Protein AF-A0A8J7J7D3-F1 (afdb_monomer)

Sequence (286 aa):
MPWQGTTKQHKDLWQALDQVLRAHGFPAQRLAAMINDDKRALETIRQVADKARSVIDDGTLKRWHDGGPDSLLNARAHKKQAIYEFFERTAQPRTDLFRPDEGLPPGLASFAAQYSVQFARPLAKDLSDLDGNYRIFRPAWSIPALRKERVLVSRLKISTSGGFTSFTEEQDYTDPDSTDLKVKQSDDGGVLYVGGNIVLLGFTRETQGCKMYTAWSVNPIPGDGEPVRRLRGAMMGIAGAGPHDSYPFTAIRTEDAFESIETAIIRPPHRMLSPDILGDLGMEGL

Structure (mmCIF, N/CA/C/O backbone):
data_AF-A0A8J7J7D3-F1
#
_entry.id   AF-A0A8J7J7D3-F1
#
loop_
_atom_site.group_PDB
_atom_site.id
_atom_site.type_symbol
_atom_site.label_atom_id
_atom_site.label_alt_id
_atom_site.label_comp_id
_atom_site.label_asym_id
_atom_site.label_entity_id
_atom_site.label_seq_id
_atom_site.pdbx_PDB_ins_code
_atom_site.Cartn_x
_atom_site.Cartn_y
_atom_site.Cartn_z
_atom_site.occupancy
_atom_site.B_iso_or_equiv
_atom_site.auth_seq_id
_atom_site.auth_comp_id
_atom_site.auth_asym_id
_atom_site.auth_atom_id
_atom_site.pdbx_PDB_model_num
ATOM 1 N N . MET A 1 1 ? -16.244 11.600 20.915 1.00 56.78 1 MET A N 1
ATOM 2 C CA . MET A 1 1 ? -17.428 12.419 21.322 1.00 56.78 1 MET A CA 1
ATOM 3 C C . MET A 1 1 ? -17.072 13.125 22.622 1.00 56.78 1 MET A C 1
ATOM 5 O O . MET A 1 1 ? -16.416 12.486 23.431 1.00 56.78 1 MET A O 1
ATOM 9 N N . PRO A 1 2 ? -17.487 14.382 22.886 1.00 72.56 2 PRO A N 1
ATOM 10 C CA . PRO A 1 2 ? -17.090 15.051 24.124 1.00 72.56 2 PRO A CA 1
ATOM 11 C C . PRO A 1 2 ? -17.571 14.263 25.351 1.00 72.56 2 PRO A C 1
ATOM 13 O O . PRO A 1 2 ? -18.684 13.725 25.371 1.00 72.56 2 PRO A O 1
ATOM 16 N N . TRP A 1 3 ? -16.723 14.175 26.374 1.00 80.88 3 TRP A N 1
ATOM 17 C CA . TRP A 1 3 ? -17.079 13.532 27.635 1.00 80.88 3 TRP A CA 1
ATOM 18 C C . TRP A 1 3 ? -18.243 14.274 28.304 1.00 80.88 3 TRP A C 1
ATOM 20 O O . TRP A 1 3 ? -18.167 15.473 28.555 1.00 80.88 3 TRP A O 1
ATOM 30 N N . GLN A 1 4 ? -19.318 13.551 28.618 1.00 84.75 4 GLN A N 1
ATOM 31 C CA . GLN A 1 4 ? -20.524 14.082 29.265 1.00 84.75 4 GLN A CA 1
ATOM 32 C C . GLN A 1 4 ? -20.805 13.404 30.616 1.00 84.75 4 GLN A C 1
ATOM 34 O O . GLN A 1 4 ? -21.740 13.783 31.314 1.00 84.75 4 GLN A O 1
ATOM 39 N N . GLY A 1 5 ? -20.011 12.397 31.002 1.00 84.19 5 GLY A N 1
ATOM 40 C CA . GLY A 1 5 ? -20.192 11.663 32.257 1.00 84.19 5 GLY A CA 1
ATOM 41 C C . GLY A 1 5 ? -21.457 10.802 32.294 1.00 84.19 5 GLY A C 1
ATOM 42 O O . GLY A 1 5 ? -21.998 10.551 33.369 1.00 84.19 5 GLY A O 1
ATOM 43 N N . THR A 1 6 ? -21.951 10.360 31.135 1.00 87.69 6 THR A N 1
ATOM 44 C CA . THR A 1 6 ? -23.134 9.488 31.069 1.00 87.69 6 THR A CA 1
ATOM 45 C C . THR A 1 6 ? -22.824 8.082 31.591 1.00 87.69 6 THR A C 1
ATOM 47 O O . THR A 1 6 ? -21.689 7.612 31.514 1.00 87.69 6 THR A O 1
ATOM 50 N N . THR A 1 7 ? -23.843 7.353 32.061 1.00 87.19 7 THR A N 1
ATOM 51 C CA . THR A 1 7 ? -23.702 5.944 32.481 1.00 87.19 7 THR A CA 1
ATOM 52 C C . THR A 1 7 ? -23.095 5.071 31.381 1.00 87.19 7 THR A C 1
ATOM 54 O O . THR A 1 7 ? -22.271 4.205 31.664 1.00 87.19 7 THR A O 1
ATOM 57 N N . LYS A 1 8 ? -23.448 5.340 30.116 1.00 87.50 8 LYS A N 1
ATOM 58 C CA . LYS A 1 8 ? -22.855 4.665 28.958 1.00 87.50 8 LYS A CA 1
ATOM 59 C C . LYS A 1 8 ? -21.352 4.942 28.858 1.00 87.50 8 LYS A C 1
ATOM 61 O O . LYS A 1 8 ? -20.577 3.999 28.817 1.00 87.50 8 LYS A O 1
ATOM 66 N N . GLN A 1 9 ? -20.931 6.206 28.909 1.00 88.25 9 GLN A N 1
ATOM 67 C CA . GLN A 1 9 ? -19.509 6.568 28.844 1.00 88.25 9 GLN A CA 1
ATOM 68 C C . GLN A 1 9 ? -18.694 6.008 30.018 1.00 88.25 9 GLN A C 1
ATOM 70 O O . GLN A 1 9 ? -17.549 5.614 29.824 1.00 88.25 9 GLN A O 1
ATOM 75 N N . HIS A 1 10 ? -19.273 5.924 31.221 1.00 90.12 10 HIS A N 1
ATOM 76 C CA . HIS A 1 10 ? -18.629 5.241 32.347 1.00 90.12 10 HIS A CA 1
ATOM 77 C C . HIS A 1 10 ? -18.424 3.749 32.065 1.00 90.12 10 HIS A C 1
ATOM 79 O O . HIS A 1 10 ? -17.332 3.233 32.288 1.00 90.12 10 HIS A O 1
ATOM 85 N N . LYS A 1 11 ? -19.444 3.064 31.535 1.00 89.75 11 LYS A N 1
ATOM 86 C CA . LYS A 1 11 ? -19.334 1.652 31.156 1.00 89.75 11 LYS A CA 1
ATOM 87 C C . LYS A 1 11 ? -18.280 1.443 30.068 1.00 89.75 11 LYS A C 1
ATOM 89 O O . LYS A 1 11 ? -17.424 0.579 30.232 1.00 89.75 11 LYS A O 1
ATOM 94 N N . ASP A 1 12 ? -18.313 2.251 29.012 1.00 90.94 12 ASP A N 1
ATOM 95 C CA . ASP A 1 12 ? -17.374 2.149 27.892 1.00 90.94 12 ASP A CA 1
ATOM 96 C C . ASP A 1 12 ? -15.925 2.422 28.358 1.00 90.94 12 ASP A C 1
ATOM 98 O O . ASP A 1 12 ? -15.002 1.707 27.973 1.00 90.94 12 ASP A O 1
ATOM 102 N N . LEU A 1 13 ? -15.717 3.402 29.252 1.00 93.75 13 LEU A N 1
ATOM 103 C CA . LEU A 1 13 ? -14.413 3.682 29.870 1.00 93.75 13 LEU A CA 1
ATOM 104 C C . LEU A 1 13 ? -13.895 2.495 30.690 1.00 93.75 13 LEU A C 1
ATOM 106 O O . LEU A 1 13 ? -12.724 2.134 30.583 1.00 93.75 13 LEU A O 1
ATOM 110 N N . TRP A 1 14 ? -14.752 1.889 31.517 1.00 94.19 14 TRP A N 1
ATOM 111 C CA . TRP A 1 14 ? -14.362 0.720 32.305 1.00 94.19 14 TRP A CA 1
ATOM 112 C C . TRP A 1 14 ? -14.006 -0.466 31.405 1.00 94.19 14 TRP A C 1
ATOM 114 O O . TRP A 1 14 ? -12.992 -1.118 31.631 1.00 94.19 14 TRP A O 1
ATOM 124 N N . GLN A 1 15 ? -14.795 -0.713 30.356 1.00 93.31 15 GLN A N 1
ATOM 125 C CA . GLN A 1 15 ? -14.519 -1.777 29.390 1.00 93.31 15 GLN A CA 1
ATOM 126 C C . GLN A 1 15 ? -13.182 -1.563 28.676 1.00 93.31 15 GLN A C 1
ATOM 128 O O . GLN A 1 15 ? -12.412 -2.509 28.543 1.00 93.31 15 GLN A O 1
ATOM 133 N N . ALA A 1 16 ? -12.862 -0.328 28.283 1.00 92.56 16 ALA A N 1
ATOM 134 C CA . ALA A 1 16 ? -11.560 -0.002 27.709 1.00 92.56 16 ALA A CA 1
ATOM 135 C C . ALA A 1 16 ? -10.409 -0.261 28.700 1.00 92.56 16 ALA A C 1
ATOM 137 O O . ALA A 1 16 ? -9.390 -0.835 28.323 1.00 92.56 16 ALA A O 1
ATOM 138 N N . LEU A 1 17 ? -10.577 0.089 29.981 1.00 93.56 17 LEU A N 1
ATOM 139 C CA . LEU A 1 17 ? -9.591 -0.235 31.019 1.00 93.56 17 LEU A CA 1
ATOM 140 C C . LEU A 1 17 ? -9.418 -1.749 31.203 1.00 93.56 17 LEU A C 1
ATOM 142 O O . LEU A 1 17 ? -8.282 -2.212 31.289 1.00 93.56 17 LEU A O 1
ATOM 146 N N . ASP A 1 18 ? -10.508 -2.520 31.224 1.00 93.12 18 ASP A N 1
ATOM 147 C CA . ASP A 1 18 ? -10.460 -3.982 31.351 1.00 93.12 18 ASP A CA 1
ATOM 148 C C . ASP A 1 18 ? -9.789 -4.643 30.138 1.00 93.12 18 ASP A C 1
ATOM 150 O O . ASP A 1 18 ? -8.914 -5.495 30.305 1.00 93.12 18 ASP A O 1
ATOM 154 N N . GLN A 1 19 ? -10.095 -4.184 28.921 1.00 89.44 19 GLN A N 1
ATOM 155 C CA . GLN A 1 19 ? -9.419 -4.638 27.703 1.00 89.44 19 GLN A CA 1
ATOM 156 C C . GLN A 1 19 ? -7.907 -4.437 27.797 1.00 89.44 19 GLN A C 1
ATOM 158 O O . GLN A 1 19 ? -7.135 -5.352 27.525 1.00 89.44 19 GLN A O 1
ATOM 163 N N . VAL A 1 20 ? -7.464 -3.256 28.219 1.00 90.44 20 VAL A N 1
ATOM 164 C CA . VAL A 1 20 ? -6.035 -2.946 28.277 1.00 90.44 20 VAL A CA 1
ATOM 165 C C . VAL A 1 20 ? -5.341 -3.689 29.413 1.00 90.44 20 VAL A C 1
ATOM 167 O O . VAL A 1 20 ? -4.350 -4.377 29.182 1.00 90.44 20 VAL A O 1
ATOM 170 N N . LEU A 1 21 ? -5.844 -3.572 30.639 1.00 90.88 21 LEU A N 1
ATOM 171 C CA . LEU A 1 21 ? -5.155 -4.088 31.822 1.00 90.88 21 LEU A CA 1
ATOM 172 C C . LEU A 1 21 ? -5.250 -5.609 31.934 1.00 90.88 21 LEU A C 1
ATOM 174 O O . LEU A 1 21 ? -4.284 -6.254 32.342 1.00 90.88 21 LEU A O 1
ATOM 178 N N . ARG A 1 22 ? -6.399 -6.184 31.564 1.00 88.19 22 ARG A N 1
ATOM 179 C CA . ARG A 1 22 ? -6.665 -7.615 31.704 1.00 88.19 22 ARG A CA 1
ATOM 180 C C . ARG A 1 22 ? -6.483 -8.364 30.394 1.00 88.19 22 ARG A C 1
ATOM 182 O O . ARG A 1 22 ? -5.665 -9.276 30.347 1.00 88.19 22 ARG A O 1
ATOM 189 N N . ALA A 1 23 ? -7.217 -7.995 29.343 1.00 77.25 23 ALA A N 1
ATOM 190 C CA . ALA A 1 23 ? -7.225 -8.777 28.102 1.00 77.25 23 ALA A CA 1
ATOM 191 C C . ALA A 1 23 ? -5.896 -8.670 27.334 1.00 77.25 23 ALA A C 1
ATOM 193 O O . ALA A 1 23 ? -5.376 -9.672 26.854 1.00 77.25 23 ALA A O 1
ATOM 194 N N . HIS A 1 24 ? -5.311 -7.473 27.271 1.00 81.69 24 HIS A N 1
ATOM 195 C CA . HIS A 1 24 ? -4.014 -7.230 26.635 1.00 81.69 24 HIS A CA 1
ATOM 196 C C . HIS A 1 24 ? -2.826 -7.384 27.597 1.00 81.69 24 HIS A C 1
ATOM 198 O O . HIS A 1 24 ? -1.679 -7.275 27.164 1.00 81.69 24 HIS A O 1
ATOM 204 N N . GLY A 1 25 ? -3.075 -7.601 28.895 1.00 85.25 25 GLY A N 1
ATOM 205 C CA . GLY A 1 25 ? -2.030 -7.725 29.917 1.00 85.25 25 GLY A CA 1
ATOM 206 C C . GLY A 1 25 ? -1.133 -6.488 30.042 1.00 85.25 25 GLY A C 1
ATOM 207 O O . GLY A 1 25 ? 0.035 -6.602 30.420 1.00 85.25 25 GLY A O 1
ATOM 208 N N . PHE A 1 26 ? -1.634 -5.303 29.680 1.00 86.06 26 PHE A N 1
ATOM 209 C CA . PHE A 1 26 ? -0.837 -4.083 29.676 1.00 86.06 26 PHE A CA 1
ATOM 210 C C . PHE A 1 26 ? -0.583 -3.617 31.120 1.00 86.06 26 PHE A C 1
ATOM 212 O O . PHE A 1 26 ? -1.535 -3.431 31.882 1.00 86.06 26 PHE A O 1
ATOM 219 N N . PRO A 1 27 ? 0.675 -3.368 31.533 1.00 90.12 27 PRO A N 1
ATOM 220 C CA . PRO A 1 27 ? 0.945 -2.917 32.893 1.00 90.12 27 PRO A CA 1
ATOM 221 C C . PRO A 1 27 ? 0.303 -1.552 33.169 1.00 90.12 27 PRO A C 1
ATOM 223 O O . PRO A 1 27 ? 0.541 -0.595 32.431 1.00 90.12 27 PRO A O 1
ATOM 226 N N . ALA A 1 28 ? -0.434 -1.423 34.278 1.00 89.06 28 ALA A N 1
ATOM 227 C CA . ALA A 1 28 ? -1.068 -0.158 34.675 1.00 89.06 28 ALA A CA 1
ATOM 228 C C . ALA A 1 28 ? -0.068 1.006 34.787 1.00 89.06 28 ALA A C 1
ATOM 230 O O . ALA A 1 28 ? -0.395 2.135 34.443 1.00 89.06 28 ALA A O 1
ATOM 231 N N . GLN A 1 29 ? 1.168 0.721 35.206 1.00 89.81 29 GLN A N 1
ATOM 232 C CA . GLN A 1 29 ? 2.270 1.690 35.263 1.00 89.81 29 GLN A CA 1
ATOM 233 C C . GLN A 1 29 ? 2.634 2.232 33.883 1.00 89.81 29 GLN A C 1
ATOM 235 O O . GLN A 1 29 ? 2.817 3.435 33.717 1.00 89.81 29 GLN A O 1
ATOM 240 N N . ARG A 1 30 ? 2.687 1.352 32.878 1.00 89.50 30 ARG A N 1
ATOM 241 C CA . ARG A 1 30 ? 2.958 1.737 31.494 1.00 89.50 30 ARG A CA 1
ATOM 242 C C . ARG A 1 30 ? 1.797 2.542 30.920 1.00 89.50 30 ARG A C 1
ATOM 244 O O . ARG A 1 30 ? 2.035 3.564 30.294 1.00 89.50 30 ARG A O 1
ATOM 251 N N . LEU A 1 31 ? 0.558 2.117 31.169 1.00 91.00 31 LEU A N 1
ATOM 252 C CA . LEU A 1 31 ? -0.630 2.856 30.739 1.00 91.00 31 LEU A CA 1
ATOM 253 C C . LEU A 1 31 ? -0.676 4.260 31.366 1.00 91.00 31 LEU A C 1
ATOM 255 O O . LEU A 1 31 ? -0.885 5.238 30.657 1.00 91.00 31 LEU A O 1
ATOM 259 N N . ALA A 1 32 ? -0.415 4.370 32.670 1.00 90.56 32 ALA A N 1
ATOM 260 C CA . ALA A 1 32 ? -0.316 5.647 33.367 1.00 90.56 32 ALA A CA 1
ATOM 261 C C . ALA A 1 32 ? 0.763 6.549 32.752 1.00 90.56 32 ALA A C 1
ATOM 263 O O . ALA A 1 32 ? 0.483 7.708 32.459 1.00 90.56 32 ALA A O 1
ATOM 264 N N . ALA A 1 33 ? 1.971 6.027 32.512 1.00 88.19 33 ALA A N 1
ATOM 265 C CA . ALA A 1 33 ? 3.041 6.779 31.856 1.00 88.19 33 ALA A CA 1
ATOM 266 C C . ALA A 1 33 ? 2.600 7.305 30.482 1.00 88.19 33 ALA A C 1
ATOM 268 O O . ALA A 1 33 ? 2.698 8.499 30.235 1.00 88.19 33 ALA A O 1
ATOM 269 N N . MET A 1 34 ? 1.997 6.454 29.647 1.00 89.75 34 MET A N 1
ATOM 270 C CA . MET A 1 34 ? 1.521 6.849 28.316 1.00 89.75 34 MET A CA 1
ATOM 271 C C . MET A 1 34 ? 0.451 7.942 28.359 1.00 89.75 34 MET A C 1
ATOM 273 O O . MET A 1 34 ? 0.512 8.881 27.572 1.00 89.75 34 MET A O 1
ATOM 277 N N . ILE A 1 35 ? -0.505 7.855 29.288 1.00 89.88 35 ILE A N 1
ATOM 278 C CA . ILE A 1 35 ? -1.527 8.897 29.439 1.00 89.88 35 ILE A CA 1
ATOM 279 C C . ILE A 1 35 ? -0.891 10.214 29.906 1.00 89.88 35 ILE A C 1
ATOM 281 O O . ILE A 1 35 ? -1.303 11.285 29.473 1.00 89.88 35 ILE A O 1
ATOM 285 N N . ASN A 1 36 ? 0.113 10.156 30.784 1.00 88.19 36 ASN A N 1
ATOM 286 C CA . ASN A 1 36 ? 0.803 11.356 31.259 1.00 88.19 36 ASN A CA 1
ATOM 287 C C . ASN A 1 36 ? 1.798 11.930 30.233 1.00 88.19 36 ASN A C 1
ATOM 289 O O . ASN A 1 36 ? 2.103 13.115 30.314 1.00 88.19 36 ASN A O 1
ATOM 293 N N . ASP A 1 37 ? 2.282 11.135 29.278 1.00 86.75 37 ASP A N 1
ATOM 294 C CA . ASP A 1 37 ? 3.105 11.603 28.155 1.00 86.75 37 ASP A CA 1
ATOM 295 C C . ASP A 1 37 ? 2.254 12.237 27.036 1.00 86.75 37 ASP A C 1
ATOM 297 O O . ASP A 1 37 ? 2.762 13.002 26.207 1.00 86.75 37 ASP A O 1
ATOM 301 N N . ASP A 1 38 ? 0.942 11.978 27.022 1.00 84.25 38 ASP A N 1
ATOM 302 C CA . ASP A 1 38 ? 0.005 12.616 26.104 1.00 84.25 38 ASP A CA 1
ATOM 303 C C . ASP A 1 38 ? -0.246 14.081 26.514 1.00 84.25 38 ASP A C 1
ATOM 305 O O . ASP A 1 38 ? -0.932 14.401 27.491 1.00 84.25 38 ASP A O 1
ATOM 309 N N . LYS A 1 39 ? 0.302 15.007 25.715 1.00 82.50 39 LYS A N 1
ATOM 310 C CA . LYS A 1 39 ? 0.165 16.459 25.921 1.00 82.50 39 LYS A CA 1
ATOM 311 C C . LY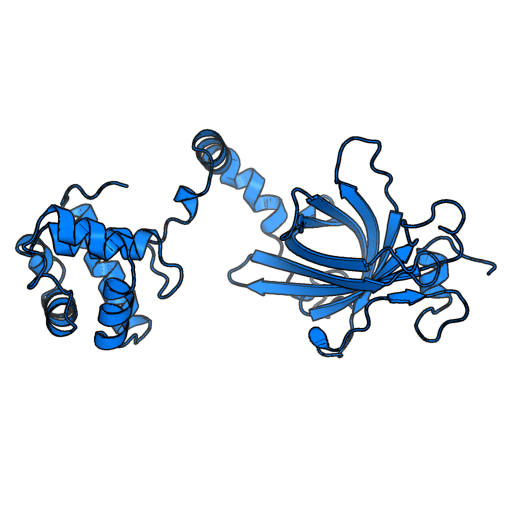S A 1 39 ? -1.295 16.916 26.018 1.00 82.50 39 LYS A C 1
ATOM 313 O O . LYS A 1 39 ? -1.577 17.830 26.787 1.00 82.50 39 LYS A O 1
ATOM 318 N N . ARG A 1 40 ? -2.209 16.292 25.272 1.00 79.25 40 ARG A N 1
ATOM 319 C CA . ARG A 1 40 ? -3.632 16.657 25.218 1.00 79.25 40 ARG A CA 1
ATOM 320 C C . ARG A 1 40 ? -4.362 16.143 26.451 1.00 79.25 40 ARG A C 1
ATOM 322 O O . ARG A 1 40 ? -5.115 16.892 27.063 1.00 79.25 40 ARG A O 1
ATOM 329 N N . ALA A 1 41 ? -4.082 14.909 26.872 1.00 81.06 41 ALA A N 1
ATOM 330 C CA . ALA A 1 41 ? -4.600 14.386 28.134 1.00 81.06 41 ALA A CA 1
ATOM 331 C C . ALA A 1 41 ? -4.151 15.267 29.314 1.00 81.06 41 ALA A C 1
ATOM 333 O O . ALA A 1 41 ? -4.958 15.618 30.178 1.00 81.06 41 ALA A O 1
ATOM 334 N N . LEU A 1 42 ? -2.889 15.714 29.317 1.00 79.19 42 LEU A N 1
ATOM 335 C CA . LEU A 1 42 ? -2.392 16.679 30.298 1.00 79.19 42 LEU A CA 1
ATOM 336 C C . LEU A 1 42 ? -3.096 18.039 30.214 1.00 79.19 42 LEU A C 1
ATOM 338 O O . LEU A 1 42 ? -3.361 18.636 31.256 1.00 79.19 42 LEU A O 1
ATOM 342 N N . GLU A 1 43 ? -3.389 18.553 29.020 1.00 80.44 43 GLU A N 1
ATOM 343 C CA . GLU A 1 43 ? -4.150 19.797 28.838 1.00 80.44 43 GLU A CA 1
ATOM 344 C C . GLU A 1 43 ? -5.561 19.686 29.423 1.00 80.44 43 GLU A C 1
ATOM 346 O O . GLU A 1 43 ? -5.943 20.542 30.224 1.00 80.44 43 GLU A O 1
ATOM 351 N N . THR A 1 44 ? -6.284 18.603 29.124 1.00 78.12 44 THR A N 1
ATOM 352 C CA . THR A 1 44 ? -7.609 18.308 29.693 1.00 78.12 44 THR A CA 1
ATOM 353 C C . THR A 1 44 ? -7.569 18.313 31.223 1.00 78.12 44 THR A C 1
ATOM 355 O O . THR A 1 44 ? -8.440 18.881 31.884 1.00 78.12 44 THR A O 1
ATOM 358 N N . ILE A 1 45 ? -6.524 17.737 31.820 1.00 76.50 45 ILE A N 1
ATOM 359 C CA . ILE A 1 45 ? -6.370 17.733 33.275 1.00 76.50 45 ILE A CA 1
ATOM 360 C C . ILE A 1 45 ? -6.009 19.134 33.815 1.00 76.50 45 ILE A C 1
ATOM 362 O O . ILE A 1 45 ? -6.554 19.567 34.835 1.00 76.50 45 ILE A O 1
ATOM 366 N N . ARG A 1 46 ? -5.107 19.860 33.143 1.00 74.12 46 ARG A N 1
ATOM 367 C CA . ARG A 1 46 ? -4.613 21.191 33.550 1.00 74.12 46 ARG A CA 1
ATOM 368 C C . ARG A 1 46 ? -5.673 22.285 33.481 1.00 74.12 46 ARG A C 1
ATOM 370 O O . ARG A 1 46 ? -5.561 23.256 34.220 1.00 74.12 46 ARG A O 1
ATOM 377 N N . GLN A 1 47 ? -6.680 22.146 32.621 1.00 71.50 47 GLN A N 1
ATOM 378 C CA . GLN A 1 47 ? -7.795 23.096 32.544 1.00 71.50 47 GLN A CA 1
ATOM 379 C C . GLN A 1 47 ? -8.655 23.112 33.819 1.00 71.50 47 GLN A C 1
ATOM 381 O O . GLN A 1 47 ? -9.356 24.089 34.063 1.00 71.50 47 GLN A O 1
ATOM 386 N N . VAL A 1 48 ? -8.597 22.054 34.638 1.00 66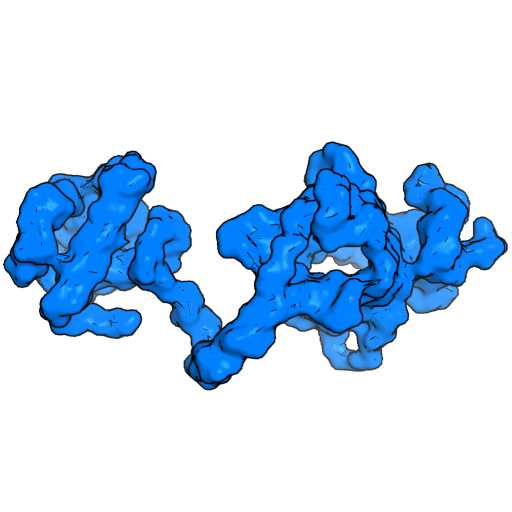.50 48 VAL A N 1
ATOM 387 C CA . VAL A 1 48 ? -9.512 21.853 35.775 1.00 66.50 48 VAL A CA 1
ATOM 388 C C . VAL A 1 48 ? -8.785 21.709 37.120 1.00 66.50 48 VAL A C 1
ATOM 390 O O . VAL A 1 48 ? -9.397 21.923 38.165 1.00 66.50 48 VAL A O 1
ATOM 393 N N . ALA A 1 49 ? -7.497 21.348 37.138 1.00 60.41 49 ALA A N 1
ATOM 394 C CA . ALA A 1 49 ? -6.759 21.048 38.368 1.00 60.41 49 ALA A CA 1
ATOM 395 C C . ALA A 1 49 ? -5.521 21.938 38.588 1.00 60.41 49 ALA A C 1
ATOM 397 O O . ALA A 1 49 ? -4.857 22.357 37.642 1.00 60.41 49 ALA A O 1
ATOM 398 N N . ASP A 1 50 ? -5.161 22.151 39.861 1.00 56.62 50 ASP A N 1
ATOM 399 C CA . ASP A 1 50 ? -3.886 22.765 40.250 1.00 56.62 50 ASP A CA 1
ATOM 400 C C . ASP A 1 50 ? -2.705 21.980 39.658 1.00 56.62 50 ASP A C 1
ATOM 402 O O . ASP A 1 50 ? -2.537 20.781 39.916 1.00 56.62 50 ASP A O 1
ATOM 406 N N . LYS A 1 51 ? -1.867 22.687 38.887 1.00 54.31 51 LYS A N 1
ATOM 407 C CA . LYS A 1 51 ? -0.828 22.164 37.975 1.00 54.31 51 LYS A CA 1
ATOM 408 C C . LYS A 1 51 ? 0.139 21.128 38.573 1.00 54.31 51 LYS A C 1
ATOM 410 O O . LYS A 1 51 ? 0.784 20.412 37.815 1.00 54.31 51 LYS A O 1
ATOM 415 N N . ALA A 1 52 ? 0.266 21.050 39.899 1.00 49.06 52 ALA A N 1
ATOM 416 C CA . ALA A 1 52 ? 1.255 20.219 40.588 1.00 49.06 52 ALA A CA 1
ATOM 417 C C . ALA A 1 52 ? 0.740 18.849 41.085 1.00 49.06 52 ALA A C 1
ATOM 419 O O . ALA A 1 52 ? 1.553 18.018 41.479 1.00 49.06 52 ALA A O 1
ATOM 420 N N . ARG A 1 53 ? -0.580 18.583 41.113 1.00 52.41 53 ARG A N 1
ATOM 421 C CA . ARG A 1 53 ? -1.150 17.391 41.802 1.00 52.41 53 ARG A CA 1
ATOM 422 C C . ARG A 1 53 ? -1.976 16.443 40.929 1.00 52.41 53 ARG A C 1
ATOM 424 O O . ARG A 1 53 ? -2.612 15.525 41.448 1.00 52.41 53 ARG A O 1
ATOM 431 N N . SER A 1 54 ? -2.008 16.646 39.619 1.00 58.75 54 SER A N 1
ATOM 432 C CA . SER A 1 54 ? -2.994 16.007 38.745 1.00 58.75 54 SER A CA 1
ATOM 433 C C . SER A 1 54 ? -2.379 15.010 37.757 1.00 58.75 54 SER A C 1
ATOM 435 O O . SER A 1 54 ? -2.665 15.041 36.568 1.00 58.75 54 SER A O 1
ATOM 437 N N . VAL A 1 55 ? -1.524 14.117 38.244 1.00 72.50 55 VAL A N 1
ATOM 438 C CA . VAL A 1 55 ? -1.007 12.993 37.448 1.00 72.50 55 VAL A CA 1
ATOM 439 C C . VAL A 1 55 ? -1.984 11.816 37.560 1.00 72.50 55 VAL A C 1
ATOM 441 O O . VAL A 1 55 ? -2.667 11.651 38.584 1.00 72.50 55 VAL A O 1
ATOM 444 N N . ILE A 1 56 ? -2.112 11.020 36.499 1.00 84.19 56 ILE A N 1
ATOM 445 C CA . ILE A 1 56 ? -2.799 9.726 36.556 1.00 84.19 56 ILE A CA 1
ATOM 446 C C . ILE A 1 56 ? -1.775 8.692 37.015 1.00 84.19 56 ILE A C 1
ATOM 448 O O . ILE A 1 56 ? -0.861 8.359 36.271 1.00 84.19 56 ILE A O 1
ATOM 452 N N . ASP A 1 57 ? -1.895 8.233 38.258 1.00 86.31 57 ASP A N 1
ATOM 453 C CA . ASP A 1 57 ? -1.053 7.167 38.807 1.00 86.31 57 ASP A CA 1
ATOM 454 C C . ASP A 1 57 ? -1.634 5.772 38.511 1.00 86.31 57 ASP A C 1
ATOM 456 O O . ASP A 1 57 ? -2.833 5.603 38.262 1.00 86.31 57 ASP A O 1
ATOM 460 N N . ASP A 1 58 ? -0.774 4.755 38.542 1.00 87.31 58 ASP A N 1
ATOM 461 C CA . ASP A 1 58 ? -1.147 3.361 38.289 1.00 87.31 58 ASP A CA 1
ATOM 462 C C . ASP A 1 58 ? -2.127 2.823 39.342 1.00 87.31 58 ASP A C 1
ATOM 464 O O . ASP A 1 58 ? -3.030 2.053 39.013 1.00 87.31 58 ASP A O 1
ATOM 468 N N . GLY A 1 59 ? -2.006 3.275 40.593 1.00 86.00 59 GLY A N 1
ATOM 469 C CA . GLY A 1 59 ? -2.942 2.957 41.671 1.00 86.00 59 GLY A CA 1
ATOM 470 C C . GLY A 1 59 ? -4.365 3.467 41.415 1.00 86.00 59 GLY A C 1
ATOM 471 O O . GLY A 1 59 ? -5.338 2.845 41.834 1.00 86.00 59 GLY A O 1
ATOM 472 N N . THR A 1 60 ? -4.527 4.584 40.711 1.00 87.56 60 THR A N 1
ATOM 473 C CA . THR A 1 60 ? -5.823 5.128 40.295 1.00 87.56 60 THR A CA 1
ATOM 474 C C . THR A 1 60 ? -6.440 4.241 39.226 1.00 87.56 60 THR A C 1
ATOM 476 O O . THR A 1 60 ? -7.602 3.870 39.364 1.00 87.56 60 THR A O 1
ATOM 479 N N . LEU A 1 61 ? -5.658 3.843 38.219 1.00 90.19 61 LEU A N 1
ATOM 480 C CA . LEU A 1 61 ? -6.126 2.949 37.158 1.00 90.19 61 LEU A CA 1
ATOM 481 C C . LEU A 1 61 ? -6.527 1.575 37.711 1.00 90.19 61 LEU A C 1
ATOM 483 O O . LEU A 1 61 ? -7.612 1.094 37.396 1.00 90.19 61 LEU A O 1
ATOM 487 N N . LYS A 1 62 ? -5.709 0.989 38.598 1.00 87.88 62 LYS A N 1
ATOM 488 C CA . LYS A 1 62 ? -6.023 -0.282 39.273 1.00 87.88 62 LYS A CA 1
ATOM 489 C C . LYS A 1 62 ? -7.296 -0.192 40.107 1.00 87.88 62 LYS A C 1
ATOM 491 O O . LYS A 1 62 ? -8.194 -0.996 39.920 1.00 87.88 62 LYS A O 1
ATOM 496 N N . ARG A 1 63 ? -7.439 0.839 40.953 1.00 89.38 63 ARG A N 1
ATOM 497 C CA . ARG A 1 63 ? -8.658 1.026 41.765 1.00 89.38 63 ARG A CA 1
ATOM 498 C C . ARG A 1 63 ? -9.926 1.140 40.921 1.00 89.38 63 ARG A C 1
ATOM 500 O O . ARG A 1 63 ? -10.971 0.659 41.345 1.00 89.38 63 ARG A O 1
ATOM 507 N N . TRP A 1 64 ? -9.850 1.803 39.768 1.00 90.25 64 TRP A N 1
ATOM 508 C CA . TRP A 1 64 ? -10.993 1.935 38.861 1.00 90.25 64 TRP A CA 1
ATOM 509 C C . TRP A 1 64 ? -11.311 0.633 38.125 1.00 90.25 64 TRP A C 1
ATOM 511 O O . TRP A 1 64 ? -12.471 0.333 37.863 1.00 90.25 64 TRP A O 1
ATOM 521 N N . HIS A 1 65 ? -10.286 -0.145 37.791 1.00 88.81 65 HIS A N 1
ATOM 522 C CA . HIS A 1 65 ? -10.456 -1.449 37.164 1.00 88.81 65 HIS A CA 1
ATOM 523 C C . HIS A 1 65 ? -11.040 -2.470 38.151 1.00 88.81 65 HIS A C 1
ATOM 525 O O . HIS A 1 65 ? -12.125 -2.998 37.900 1.00 88.81 65 HIS A O 1
ATOM 531 N N . ASP A 1 66 ? -10.394 -2.644 39.309 1.00 87.44 66 ASP A N 1
ATOM 532 C CA . ASP A 1 66 ? -10.758 -3.608 40.358 1.00 87.44 66 ASP A CA 1
ATOM 533 C C . ASP A 1 66 ? -12.124 -3.306 40.991 1.00 87.44 66 ASP A C 1
ATOM 535 O O . ASP A 1 66 ? -12.874 -4.215 41.343 1.00 87.44 66 ASP A O 1
ATOM 539 N N . GLY A 1 67 ? -12.468 -2.021 41.132 1.00 84.44 67 GLY A N 1
ATOM 540 C CA . GLY A 1 67 ? -13.735 -1.576 41.714 1.00 84.44 67 GLY A CA 1
ATOM 541 C C . GLY A 1 67 ? -14.947 -1.712 40.784 1.00 84.44 67 GLY A C 1
ATOM 542 O O . GLY A 1 67 ? -16.056 -1.357 41.183 1.00 84.44 67 GLY A O 1
ATOM 543 N N . GLY A 1 68 ? -14.755 -2.188 39.550 1.00 84.19 68 GLY A N 1
ATOM 544 C CA . GLY A 1 68 ? -15.829 -2.359 38.574 1.00 84.19 68 GLY A CA 1
ATOM 545 C C . GLY A 1 68 ? -16.377 -1.040 37.999 1.00 84.19 68 GLY A C 1
ATOM 546 O O . GLY A 1 68 ? -15.891 0.046 38.334 1.00 84.19 68 GLY A O 1
ATOM 547 N N . PRO A 1 69 ? -17.419 -1.108 37.146 1.00 81.31 69 PRO A N 1
ATOM 548 C CA . PRO A 1 69 ? -18.007 0.064 36.489 1.00 81.31 69 PRO A CA 1
ATOM 549 C C . PRO A 1 69 ? -18.487 1.155 37.459 1.00 81.31 69 PRO A C 1
ATOM 551 O O . PRO A 1 69 ? -18.371 2.344 37.161 1.00 81.31 69 PRO A O 1
ATOM 554 N N . ASP A 1 70 ? -18.974 0.766 38.641 1.00 83.06 70 ASP A N 1
ATOM 555 C CA . ASP A 1 70 ? -19.521 1.694 39.638 1.00 83.06 70 ASP A CA 1
ATOM 556 C C . ASP A 1 70 ? -18.445 2.565 40.298 1.00 83.06 70 ASP A C 1
ATOM 558 O O . ASP A 1 70 ? -18.718 3.695 40.714 1.00 83.06 70 ASP A O 1
ATOM 562 N N . SER A 1 71 ? -17.194 2.095 40.331 1.00 84.31 71 SER A N 1
ATOM 563 C CA . SER A 1 71 ? -16.060 2.874 40.843 1.00 84.31 71 SER A CA 1
ATOM 564 C C . SER A 1 71 ? -15.829 4.168 40.047 1.00 84.31 71 SER A C 1
ATOM 566 O O . SER A 1 71 ? -15.354 5.168 40.595 1.00 84.31 71 SER A O 1
ATOM 568 N N . LEU A 1 72 ? -16.229 4.191 38.769 1.00 85.19 72 LEU A N 1
ATOM 569 C CA . LEU A 1 72 ? -16.117 5.362 37.905 1.00 85.19 72 LEU A CA 1
ATOM 570 C C . LEU A 1 72 ? -17.199 6.408 38.177 1.00 85.19 72 LEU A C 1
ATOM 572 O O . LEU A 1 72 ? -16.988 7.578 37.856 1.00 85.19 72 LEU A O 1
ATOM 576 N N . LEU A 1 73 ? -18.327 6.055 38.798 1.00 82.06 73 LEU A N 1
ATOM 577 C CA . LEU A 1 73 ? -19.392 7.023 39.088 1.00 82.06 73 LEU A CA 1
ATOM 578 C C 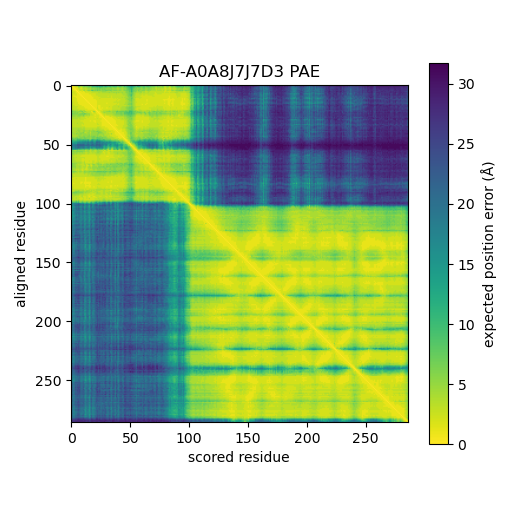. LEU A 1 73 ? -18.883 8.138 40.012 1.00 82.06 73 LEU A C 1
ATOM 580 O O . LEU A 1 73 ? -19.083 9.318 39.727 1.00 82.06 73 LEU A O 1
ATOM 584 N N . ASN A 1 74 ? -18.114 7.764 41.037 1.00 79.75 74 ASN A N 1
ATOM 585 C CA . ASN A 1 74 ? -17.590 8.675 42.062 1.00 79.75 74 ASN A CA 1
ATOM 586 C C . ASN A 1 74 ? -16.171 9.196 41.769 1.00 79.75 74 ASN A C 1
ATOM 588 O O . ASN A 1 74 ? -15.603 9.972 42.541 1.00 79.75 74 ASN A O 1
ATOM 592 N N . ALA A 1 75 ? -15.567 8.771 40.659 1.00 83.56 75 ALA A N 1
ATOM 593 C CA . ALA A 1 75 ? -14.240 9.211 40.257 1.00 83.56 75 ALA A CA 1
ATOM 594 C C . ALA A 1 75 ? -14.225 10.672 39.766 1.00 83.56 75 ALA A C 1
ATOM 596 O O . ALA A 1 75 ? -15.205 11.190 39.224 1.00 83.56 75 ALA A O 1
ATOM 597 N N . ARG A 1 76 ? -13.068 11.338 39.900 1.00 85.06 76 ARG A N 1
ATOM 598 C CA . ARG A 1 76 ? -12.878 12.732 39.460 1.00 85.06 76 ARG A CA 1
ATOM 599 C C . ARG A 1 76 ? -13.146 12.874 37.958 1.00 85.06 76 ARG A C 1
ATOM 601 O O . ARG A 1 76 ? -12.476 12.230 37.151 1.00 85.06 76 ARG A O 1
ATOM 608 N N . ALA A 1 77 ? -14.077 13.758 37.593 1.00 84.06 77 ALA A N 1
ATOM 609 C CA . ALA A 1 77 ? -14.554 13.928 36.217 1.00 84.06 77 ALA A CA 1
ATOM 610 C C . ALA A 1 77 ? -13.433 14.212 35.200 1.00 84.06 77 ALA A C 1
ATOM 612 O O . ALA A 1 77 ? -13.364 13.532 34.184 1.00 84.06 77 ALA A O 1
ATOM 613 N N . HIS A 1 78 ? -12.504 15.125 35.507 1.00 84.25 78 HIS A N 1
ATOM 614 C CA . HIS A 1 78 ? -11.399 15.479 34.603 1.00 84.25 78 HIS A CA 1
ATOM 615 C C . HIS A 1 78 ? -10.436 14.313 34.327 1.00 84.25 78 HIS A C 1
ATOM 617 O O . HIS A 1 78 ? -9.938 14.179 33.216 1.00 84.25 78 HIS A O 1
ATOM 623 N N . LYS A 1 79 ? -10.191 13.433 35.313 1.00 88.00 79 LYS A N 1
ATOM 624 C CA . LYS A 1 79 ? -9.355 12.240 35.102 1.00 88.00 79 LYS A CA 1
ATOM 625 C C . LYS A 1 79 ? -10.064 11.238 34.190 1.00 88.00 79 LYS A C 1
ATOM 627 O O . LYS A 1 79 ? -9.425 10.662 33.320 1.00 88.00 79 LYS A O 1
ATOM 632 N N . LYS A 1 80 ? -11.380 11.057 34.362 1.00 90.88 80 LYS A N 1
ATOM 633 C CA . LYS A 1 80 ? -12.182 10.187 33.487 1.00 90.88 80 LYS A CA 1
ATOM 634 C C . LYS A 1 80 ? -12.173 10.688 32.051 1.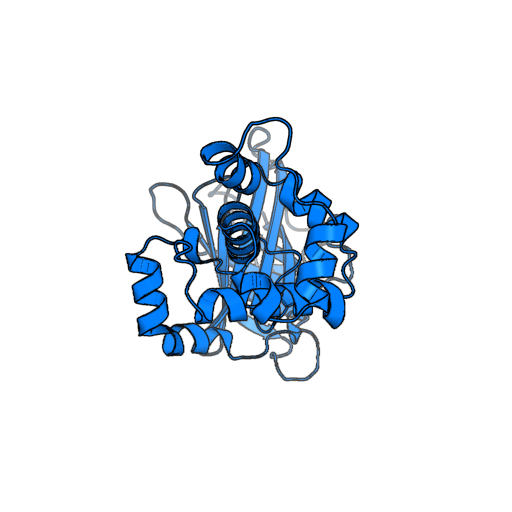00 90.88 80 LYS A C 1
ATOM 636 O O . LYS A 1 80 ? -11.906 9.905 31.153 1.00 90.88 80 LYS A O 1
ATOM 641 N N . GLN A 1 81 ? -12.403 11.986 31.868 1.00 89.56 81 GLN A N 1
ATOM 642 C CA . GLN A 1 81 ? -12.355 12.627 30.561 1.00 89.56 81 GLN A CA 1
ATOM 643 C C . GLN A 1 81 ? -10.995 12.426 29.888 1.00 89.56 81 GLN A C 1
ATOM 645 O O . GLN A 1 81 ? -10.954 11.936 28.768 1.00 89.56 81 GLN A O 1
ATOM 650 N N . ALA A 1 82 ? -9.894 12.723 30.584 1.00 89.19 82 ALA A N 1
ATOM 651 C CA . ALA A 1 82 ? -8.553 12.579 30.023 1.00 89.19 82 ALA A CA 1
ATOM 652 C C . ALA A 1 82 ? -8.248 11.138 29.578 1.00 89.19 82 ALA A C 1
ATOM 654 O O . ALA A 1 82 ? -7.697 10.933 28.503 1.00 89.19 82 ALA A O 1
ATOM 655 N N . ILE A 1 83 ? -8.646 10.137 30.371 1.00 91.75 83 ILE A N 1
ATOM 656 C CA . ILE A 1 83 ? -8.433 8.719 30.035 1.00 91.75 83 ILE A CA 1
ATOM 657 C C . ILE A 1 83 ? -9.357 8.278 28.891 1.00 91.75 83 ILE A C 1
ATOM 659 O O . ILE A 1 83 ? -8.932 7.542 28.005 1.00 91.75 83 ILE A O 1
ATOM 663 N N . TYR A 1 84 ? -10.610 8.733 28.887 1.00 91.06 84 TYR A N 1
ATOM 664 C CA . TYR A 1 84 ? -11.566 8.422 27.827 1.00 91.06 84 TYR A CA 1
ATOM 665 C C . TYR A 1 84 ? -11.113 8.987 26.478 1.00 91.06 84 TYR A C 1
ATOM 667 O O . TYR A 1 84 ? -11.031 8.251 25.502 1.00 91.06 84 TYR A O 1
ATOM 675 N N . GLU A 1 85 ? -10.750 10.270 26.439 1.00 88.19 85 GLU A N 1
ATOM 676 C CA . GLU A 1 85 ? -10.238 10.938 25.237 1.00 88.19 85 GLU A CA 1
ATOM 677 C C . GLU A 1 85 ? -8.903 10.335 24.777 1.00 88.19 85 GLU A C 1
ATOM 679 O O . GLU A 1 85 ? -8.675 10.191 23.576 1.00 88.19 85 GLU A O 1
ATOM 684 N N . PHE A 1 86 ? -8.037 9.932 25.716 1.00 90.62 86 PHE A N 1
ATOM 685 C CA . PHE A 1 86 ? -6.824 9.179 25.401 1.00 90.62 86 PHE A CA 1
ATOM 686 C C . PHE A 1 86 ? -7.161 7.877 24.662 1.00 90.62 86 PHE A C 1
ATOM 688 O O . PHE A 1 86 ? -6.584 7.613 23.607 1.00 90.62 86 PHE A O 1
ATOM 695 N N . PHE A 1 87 ? -8.122 7.086 25.152 1.00 91.06 87 PHE A N 1
ATOM 696 C CA . PHE A 1 87 ? -8.535 5.846 24.487 1.00 91.06 87 PHE A CA 1
ATOM 697 C C . PHE A 1 87 ? -9.284 6.066 23.170 1.00 91.06 87 PHE A C 1
ATOM 699 O O . PHE A 1 87 ? -9.143 5.240 22.270 1.00 91.06 87 PHE A O 1
ATOM 706 N N . GLU A 1 88 ? -10.019 7.172 23.010 1.00 87.88 88 GLU A N 1
ATOM 707 C CA . GLU A 1 88 ? -10.627 7.522 21.719 1.00 87.88 88 GLU A CA 1
ATOM 708 C C . GLU A 1 88 ? -9.571 7.761 20.628 1.00 87.88 88 GLU A C 1
ATOM 710 O O . GLU A 1 88 ? -9.849 7.539 19.455 1.00 87.88 88 GLU A O 1
ATOM 715 N N . ARG A 1 89 ? -8.345 8.159 20.983 1.00 80.12 89 ARG A N 1
ATOM 716 C CA . ARG A 1 89 ? -7.336 8.629 20.014 1.00 80.12 89 ARG A CA 1
ATOM 717 C C . ARG A 1 89 ? -6.095 7.756 19.912 1.00 80.12 89 ARG A C 1
ATOM 719 O O . ARG A 1 89 ? -5.335 7.876 18.953 1.00 80.12 89 ARG A O 1
ATOM 726 N N . THR A 1 90 ? -5.865 6.894 20.892 1.00 80.12 90 THR A N 1
ATOM 727 C CA . THR A 1 90 ? -4.628 6.125 20.989 1.00 80.12 90 THR A CA 1
ATOM 728 C C . THR A 1 90 ? -4.773 4.766 20.315 1.00 80.12 90 THR A C 1
ATOM 730 O O . THR A 1 90 ? -5.533 3.908 20.757 1.00 80.12 90 THR A O 1
ATOM 733 N N . ALA A 1 91 ? -3.990 4.548 19.257 1.00 78.81 91 ALA A N 1
ATOM 734 C CA . ALA A 1 91 ? -3.955 3.275 18.537 1.00 78.81 91 ALA A CA 1
ATOM 735 C C . ALA A 1 91 ? -3.242 2.153 19.318 1.00 78.81 91 ALA A C 1
ATOM 737 O O . ALA A 1 91 ? -3.421 0.979 19.001 1.00 78.81 91 ALA A O 1
ATOM 738 N N . GLN A 1 92 ? -2.434 2.486 20.332 1.00 82.12 92 GLN A N 1
ATOM 739 C CA . GLN A 1 92 ? -1.766 1.509 21.189 1.00 82.12 92 GLN A CA 1
ATOM 740 C C . GLN A 1 92 ? -1.665 2.017 22.640 1.00 82.12 92 GLN A C 1
ATOM 742 O O . GLN A 1 92 ? -0.982 3.009 22.862 1.00 82.12 92 GLN A O 1
ATOM 747 N N . PRO A 1 93 ? -2.271 1.344 23.632 1.00 80.94 93 PRO A N 1
ATOM 748 C CA . PRO A 1 93 ? -3.063 0.129 23.476 1.00 80.94 93 PRO A CA 1
ATOM 749 C C . PRO A 1 93 ? -4.417 0.427 22.810 1.00 80.94 93 PRO A C 1
ATOM 751 O O . PRO A 1 93 ? -5.130 1.339 23.220 1.00 80.94 93 PRO A O 1
ATOM 754 N N . ARG A 1 94 ? -4.760 -0.351 21.774 1.00 81.81 94 ARG A N 1
ATOM 755 C CA . ARG A 1 94 ? -6.034 -0.221 21.055 1.00 81.81 94 ARG A CA 1
ATOM 756 C C . ARG A 1 94 ? -7.174 -0.711 21.941 1.00 81.81 94 ARG A C 1
ATOM 758 O O . ARG A 1 94 ? -7.037 -1.746 22.587 1.00 81.81 94 ARG A O 1
ATOM 765 N N . THR A 1 95 ? -8.293 0.002 21.933 1.00 86.75 95 THR A N 1
ATOM 766 C CA . THR A 1 95 ? -9.540 -0.400 22.603 1.00 86.75 95 THR A CA 1
ATOM 767 C C . THR A 1 95 ? -10.720 -0.168 21.669 1.00 86.75 95 THR A C 1
ATOM 769 O O . THR A 1 95 ? -10.574 0.506 20.647 1.00 86.75 95 THR A O 1
ATOM 772 N N . ASP A 1 96 ? -11.902 -0.658 22.033 1.00 85.38 96 ASP A N 1
ATOM 773 C CA . ASP A 1 96 ? -13.135 -0.396 21.271 1.00 85.38 96 ASP A CA 1
ATOM 774 C C . ASP A 1 96 ? -13.562 1.082 21.282 1.00 85.38 96 ASP A C 1
ATOM 776 O O . ASP A 1 96 ? -14.389 1.512 20.465 1.00 85.38 96 ASP A O 1
ATOM 780 N N . LEU A 1 97 ? -12.995 1.874 22.200 1.00 86.31 97 LEU A N 1
ATOM 781 C CA . LEU A 1 97 ? -13.165 3.322 22.216 1.00 86.31 97 LEU A CA 1
ATOM 782 C C . LEU A 1 97 ? -12.394 4.014 21.102 1.00 86.31 97 LEU A C 1
ATOM 784 O O . LEU A 1 97 ? -12.772 5.127 20.766 1.00 86.31 97 LEU A O 1
ATOM 788 N N . PHE A 1 98 ? -11.374 3.389 20.509 1.00 85.06 98 PHE A N 1
ATOM 789 C CA . PHE A 1 98 ? -10.574 4.025 19.470 1.00 85.06 98 PHE A CA 1
ATOM 790 C C . PHE A 1 98 ? -11.465 4.488 18.302 1.00 85.06 98 PHE A C 1
ATOM 792 O O . PHE A 1 98 ? -12.147 3.694 17.646 1.00 85.06 98 PHE A O 1
ATOM 799 N N . ARG A 1 99 ? -11.481 5.803 18.075 1.00 75.00 99 ARG A N 1
ATOM 800 C CA . ARG A 1 99 ? -12.174 6.514 17.002 1.00 75.00 99 ARG A CA 1
ATOM 801 C C . ARG A 1 99 ? -11.113 7.171 16.118 1.00 75.00 99 ARG A C 1
ATOM 803 O O . ARG A 1 99 ? -10.738 8.317 16.360 1.00 75.00 99 ARG A O 1
ATOM 810 N N . PRO A 1 100 ? -10.637 6.482 15.067 1.00 63.22 100 PRO A N 1
ATOM 811 C CA . PRO A 1 100 ? -9.694 7.080 14.119 1.00 63.22 100 PRO A CA 1
ATOM 812 C C . PRO A 1 100 ? -10.292 8.283 13.355 1.00 63.22 100 PRO A C 1
ATOM 814 O O . PRO A 1 100 ? -9.564 9.025 12.699 1.00 63.22 100 PRO A O 1
ATOM 817 N N . ASP A 1 101 ? -11.607 8.496 13.463 1.00 57.84 101 ASP A N 1
ATOM 818 C CA . ASP A 1 101 ? -12.404 9.433 12.668 1.00 57.84 101 ASP A CA 1
ATOM 819 C C . ASP A 1 101 ? -12.137 10.924 12.936 1.00 57.84 101 ASP A C 1
ATOM 821 O O . ASP A 1 101 ? -12.540 11.750 12.120 1.00 57.84 101 ASP A O 1
ATOM 825 N N . GLU A 1 102 ? -11.444 11.312 14.018 1.00 53.78 102 GLU A N 1
ATOM 826 C CA . GLU A 1 102 ? -11.135 12.736 14.270 1.00 53.78 102 GLU A CA 1
ATOM 827 C C . GLU A 1 102 ? -10.211 13.367 13.202 1.00 53.78 102 GLU A C 1
ATOM 829 O O . GLU A 1 102 ? -10.059 14.588 13.169 1.00 53.78 102 GLU A O 1
ATOM 834 N N . GLY A 1 103 ? -9.615 12.564 12.310 1.00 60.72 103 GLY A N 1
ATOM 835 C CA . GLY A 1 103 ? -8.825 13.042 11.170 1.00 60.72 103 GLY A CA 1
ATOM 836 C C . GLY A 1 103 ? -9.601 13.235 9.860 1.00 60.72 103 GLY A C 1
ATOM 837 O O . GLY A 1 103 ? -9.065 13.842 8.932 1.00 60.72 103 GLY A O 1
ATOM 838 N N . LEU A 1 104 ? -10.837 12.732 9.745 1.00 72.69 104 LEU A N 1
ATOM 839 C CA . LEU A 1 104 ? -11.608 12.816 8.500 1.00 72.69 104 LEU A CA 1
ATOM 840 C C . LEU A 1 104 ? -12.497 14.070 8.482 1.00 72.69 104 LEU A C 1
ATOM 842 O O . LEU A 1 104 ? -13.152 14.375 9.482 1.00 72.69 104 LEU A O 1
ATOM 846 N N . PRO A 1 105 ? -12.613 14.782 7.342 1.00 78.75 105 PRO A N 1
ATOM 847 C CA . PRO A 1 105 ? -13.625 15.820 7.187 1.00 78.75 105 PRO A CA 1
ATOM 848 C C . PRO A 1 105 ? -15.026 15.274 7.531 1.00 78.75 105 PRO A C 1
ATOM 850 O O . PRO A 1 105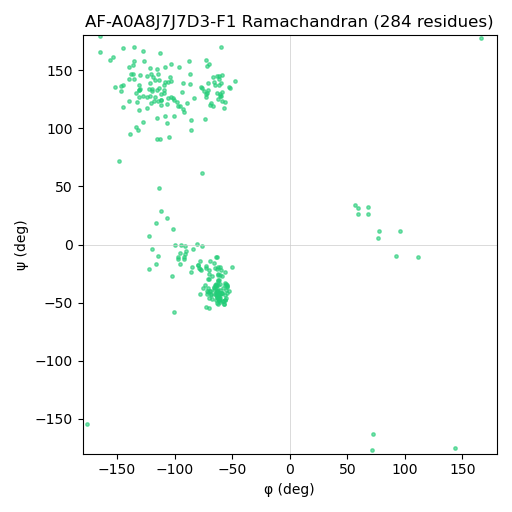 ? -15.378 14.196 7.042 1.00 78.75 105 PRO A O 1
ATOM 853 N N . PRO A 1 106 ? -15.870 15.994 8.298 1.00 72.00 106 PRO A N 1
ATOM 854 C CA . PRO A 1 106 ? -17.161 15.469 8.763 1.00 72.00 106 PRO A CA 1
ATOM 855 C C . PRO A 1 106 ? -18.082 14.957 7.645 1.00 72.00 106 PRO A C 1
ATOM 857 O O . PRO A 1 106 ? -18.774 13.950 7.806 1.00 72.00 106 PRO A O 1
ATOM 860 N N . GLY A 1 107 ? -18.064 15.624 6.485 1.00 80.56 107 GLY A N 1
ATOM 861 C CA . GLY A 1 107 ? -18.803 15.183 5.300 1.00 80.56 107 GLY A CA 1
ATOM 862 C C . GLY A 1 107 ? -18.288 13.857 4.735 1.00 80.56 107 GLY A C 1
ATOM 863 O O . GLY A 1 107 ? -19.091 13.006 4.366 1.00 80.56 107 GLY A O 1
ATOM 864 N N . LEU A 1 108 ? -16.967 13.643 4.736 1.00 82.31 108 LEU A N 1
ATOM 865 C CA . LEU A 1 108 ? -16.358 12.388 4.295 1.00 82.31 108 LEU A CA 1
ATOM 866 C C . LEU A 1 108 ? -16.673 11.248 5.265 1.00 82.31 108 LEU A C 1
ATOM 868 O O . LEU A 1 108 ? -17.044 10.169 4.818 1.00 82.31 108 LEU A O 1
ATOM 872 N N . ALA A 1 109 ? -16.596 11.490 6.576 1.00 77.31 109 ALA A N 1
ATOM 873 C CA . ALA A 1 109 ? -16.977 10.497 7.580 1.00 77.31 109 ALA A CA 1
ATOM 874 C C . ALA A 1 109 ? -18.457 10.089 7.441 1.00 77.31 109 ALA A C 1
ATOM 876 O O . ALA A 1 109 ? -18.785 8.903 7.440 1.00 77.31 109 ALA A O 1
ATOM 877 N N . SER A 1 110 ? -19.348 11.067 7.238 1.00 77.00 110 SER A N 1
ATOM 878 C CA . SER A 1 110 ? -20.781 10.818 7.022 1.00 77.00 110 SER A CA 1
ATOM 879 C C . SER A 1 110 ? -21.038 10.034 5.732 1.00 77.00 110 SER A C 1
ATOM 881 O O . SER A 1 110 ? -21.815 9.081 5.730 1.00 77.00 110 SER A O 1
ATOM 883 N N . PHE A 1 111 ? -20.347 10.395 4.648 1.00 84.19 111 PHE A N 1
ATOM 884 C CA . PHE A 1 111 ? -20.407 9.674 3.380 1.00 84.19 111 PHE A CA 1
ATOM 885 C C . PHE A 1 111 ? -19.909 8.228 3.532 1.00 84.19 111 PHE A C 1
ATOM 887 O O . PHE A 1 111 ? -20.594 7.292 3.125 1.00 84.19 111 PHE A O 1
ATOM 894 N N . ALA A 1 112 ? -18.757 8.022 4.174 1.00 85.75 112 ALA A N 1
ATOM 895 C CA . ALA A 1 112 ? -18.197 6.695 4.422 1.00 85.75 112 ALA A CA 1
ATOM 896 C C . ALA A 1 112 ? -19.143 5.818 5.253 1.00 85.75 112 ALA A C 1
ATOM 898 O O . ALA A 1 112 ? -19.344 4.651 4.922 1.00 85.75 112 ALA A O 1
ATOM 899 N N . ALA A 1 113 ? -19.785 6.384 6.279 1.00 78.31 113 ALA A N 1
ATOM 900 C CA . ALA A 1 113 ? -20.783 5.677 7.074 1.00 78.31 113 ALA A CA 1
ATOM 901 C C . ALA A 1 113 ? -22.014 5.283 6.236 1.00 78.31 113 ALA A C 1
ATOM 903 O O . ALA A 1 113 ? -22.433 4.122 6.265 1.00 78.31 113 ALA A O 1
ATOM 904 N N . GLN A 1 114 ? -22.558 6.223 5.452 1.00 86.75 114 GLN A N 1
ATOM 905 C CA . GLN A 1 114 ? -23.727 6.000 4.593 1.00 86.75 114 GLN A CA 1
ATOM 906 C C . GLN A 1 114 ? -23.484 4.904 3.545 1.00 86.75 114 GLN A C 1
ATOM 908 O O . GLN A 1 114 ? -24.377 4.099 3.284 1.00 86.75 114 GLN A O 1
ATOM 913 N N . TYR A 1 115 ? -22.284 4.859 2.961 1.00 89.12 115 TYR A N 1
ATOM 914 C CA . TYR A 1 115 ? -21.913 3.922 1.895 1.00 89.12 115 TYR A CA 1
ATOM 915 C C . TYR A 1 115 ? -20.978 2.802 2.373 1.00 89.12 115 TYR A C 1
ATOM 917 O O . TYR A 1 115 ? -20.252 2.202 1.579 1.00 89.12 115 TYR A O 1
ATOM 925 N N . SER A 1 116 ? -20.985 2.505 3.674 1.00 84.69 116 SER A N 1
ATOM 926 C CA . SER A 1 116 ? -20.056 1.560 4.311 1.00 84.69 116 SER A CA 1
ATOM 927 C C . SER A 1 116 ? -20.067 0.171 3.668 1.00 84.69 116 SER A C 1
ATOM 929 O O . SER A 1 116 ? -19.010 -0.413 3.446 1.00 84.69 116 SER A O 1
ATOM 931 N N . VAL A 1 117 ? -21.240 -0.338 3.277 1.00 87.81 117 VAL A N 1
ATOM 932 C CA . VAL A 1 117 ? -21.370 -1.629 2.577 1.00 87.81 117 VAL A CA 1
ATOM 933 C C . VAL A 1 117 ? -20.686 -1.595 1.208 1.00 87.81 117 VAL A C 1
ATOM 935 O O . VAL A 1 117 ? -20.021 -2.554 0.822 1.00 87.81 117 VAL A O 1
ATOM 938 N N . GLN A 1 118 ? -20.841 -0.505 0.458 1.00 89.50 118 GLN A N 1
ATOM 939 C CA . GLN A 1 118 ? -20.229 -0.337 -0.858 1.00 89.50 118 GLN A CA 1
ATOM 940 C C . GLN A 1 118 ? -18.709 -0.192 -0.742 1.00 89.50 118 GLN A C 1
ATOM 942 O O . GLN A 1 118 ? -17.997 -0.805 -1.533 1.00 89.50 118 GLN A O 1
ATOM 947 N N . PHE A 1 119 ? -18.220 0.538 0.265 1.00 85.62 119 PHE A N 1
ATOM 948 C CA . PHE A 1 119 ? -16.791 0.647 0.567 1.00 85.62 119 PHE A CA 1
ATOM 949 C C . PHE A 1 119 ? -16.174 -0.675 1.026 1.00 85.62 119 PHE A C 1
ATOM 951 O O . PHE A 1 119 ? -15.043 -0.980 0.660 1.00 85.62 119 PHE A O 1
ATOM 958 N N . ALA A 1 120 ? -16.915 -1.481 1.788 1.00 87.50 120 ALA A N 1
ATOM 959 C CA . ALA A 1 120 ? -16.427 -2.762 2.281 1.00 87.50 120 ALA A CA 1
ATOM 960 C C . ALA A 1 120 ? -16.292 -3.815 1.171 1.00 87.50 120 ALA A C 1
ATOM 962 O O . ALA A 1 120 ? -15.425 -4.675 1.257 1.00 87.50 120 ALA A O 1
ATOM 963 N N . ARG A 1 121 ? -17.115 -3.768 0.112 1.00 89.38 121 ARG A N 1
ATOM 964 C CA . ARG A 1 121 ? -17.132 -4.806 -0.939 1.00 89.38 121 ARG A CA 1
ATOM 965 C C . ARG A 1 121 ? -15.771 -5.031 -1.619 1.00 89.38 121 ARG A C 1
ATOM 967 O O . ARG A 1 121 ? -15.349 -6.184 -1.655 1.00 89.38 121 ARG A O 1
ATOM 974 N N . PRO A 1 122 ? -15.062 -4.000 -2.122 1.00 87.88 122 PRO A N 1
ATOM 975 C CA . PRO A 1 122 ? -13.726 -4.186 -2.695 1.00 87.88 122 PRO A CA 1
ATOM 976 C C . PRO A 1 122 ? -12.668 -4.676 -1.700 1.00 87.88 122 PRO A C 1
ATOM 978 O O . PRO A 1 122 ? -11.643 -5.208 -2.114 1.00 87.88 122 PRO A O 1
ATOM 981 N N . LEU A 1 123 ? -12.912 -4.480 -0.403 1.00 88.88 123 LEU A N 1
ATOM 982 C CA . LEU A 1 123 ? -12.028 -4.862 0.700 1.00 88.88 123 LEU A CA 1
ATOM 983 C C . LEU A 1 123 ? -12.390 -6.226 1.306 1.00 88.88 123 LEU A C 1
ATOM 985 O O . LEU A 1 123 ? -11.676 -6.720 2.167 1.00 88.88 123 LEU A O 1
ATOM 989 N N . ALA A 1 124 ? -13.507 -6.827 0.891 1.00 86.12 124 ALA A N 1
ATOM 990 C CA . ALA A 1 124 ? -14.043 -8.029 1.522 1.00 86.12 124 ALA A CA 1
ATOM 991 C C . ALA A 1 124 ? -13.314 -9.312 1.105 1.00 86.12 124 ALA A C 1
ATOM 993 O O . ALA A 1 124 ? -13.448 -10.331 1.782 1.00 86.12 124 ALA A O 1
ATOM 994 N N . LYS A 1 125 ? -12.599 -9.295 -0.027 1.00 89.31 125 LYS A N 1
ATOM 995 C CA . LYS A 1 125 ? -11.822 -10.454 -0.469 1.00 89.31 125 LYS A CA 1
ATOM 996 C C . LYS A 1 125 ? -10.567 -10.563 0.396 1.00 89.31 125 LYS A C 1
ATOM 998 O O . LYS A 1 125 ? -9.860 -9.576 0.561 1.00 89.31 125 LYS A O 1
ATOM 1003 N N . ASP A 1 126 ? -10.284 -11.762 0.895 1.00 91.31 126 ASP A N 1
ATOM 1004 C CA . ASP A 1 126 ? -8.989 -12.052 1.505 1.00 91.31 126 ASP A CA 1
ATOM 1005 C C . ASP A 1 126 ? -7.901 -11.987 0.427 1.00 91.31 126 ASP A C 1
ATOM 1007 O O . ASP A 1 126 ? -7.962 -12.691 -0.586 1.00 91.31 126 ASP A O 1
ATOM 1011 N N . LEU A 1 127 ? -6.950 -11.080 0.625 1.00 94.69 127 LEU A N 1
ATOM 1012 C CA . LEU A 1 127 ? -5.823 -10.846 -0.269 1.00 94.69 127 LEU A CA 1
ATOM 1013 C C . LEU A 1 127 ? -4.484 -11.166 0.409 1.00 94.69 127 LEU A C 1
ATOM 1015 O O . LEU A 1 127 ? -3.446 -10.727 -0.078 1.00 94.69 127 LEU A O 1
ATOM 1019 N N . SER A 1 128 ? -4.490 -11.940 1.498 1.00 95.31 128 SER A N 1
ATOM 1020 C CA . SER A 1 128 ? -3.275 -12.345 2.217 1.00 95.31 128 SER A CA 1
ATOM 1021 C C . SER A 1 128 ? -2.281 -13.139 1.361 1.00 95.31 128 SER A C 1
ATOM 1023 O O . SER A 1 128 ? -1.082 -13.079 1.618 1.00 95.31 128 SER A O 1
ATOM 1025 N N . ASP A 1 129 ? -2.721 -13.777 0.272 1.00 96.50 129 ASP A N 1
ATOM 1026 C CA . ASP A 1 129 ? -1.820 -14.393 -0.718 1.00 96.50 129 ASP A CA 1
ATOM 1027 C C . ASP A 1 129 ? -0.900 -13.373 -1.418 1.00 96.50 129 ASP A C 1
ATOM 1029 O O . ASP A 1 129 ? 0.129 -13.750 -1.984 1.00 96.50 129 ASP A O 1
ATOM 1033 N N . LEU A 1 130 ? -1.241 -12.077 -1.394 1.00 97.56 130 LEU A N 1
ATOM 1034 C CA . LEU A 1 130 ? -0.366 -11.005 -1.874 1.00 97.56 130 LEU A CA 1
ATOM 1035 C C . LEU A 1 130 ? 0.735 -10.645 -0.875 1.00 97.56 130 LEU A C 1
ATOM 1037 O O . LEU A 1 130 ? 1.671 -9.947 -1.267 1.00 97.56 130 LEU A O 1
ATOM 1041 N N . ASP A 1 131 ? 0.653 -11.072 0.383 1.00 98.00 131 ASP A N 1
ATOM 1042 C CA . ASP A 1 131 ? 1.589 -10.639 1.414 1.00 98.00 131 ASP A CA 1
ATOM 1043 C C . ASP A 1 131 ? 3.034 -11.002 1.042 1.00 98.00 131 ASP A C 1
ATOM 1045 O O . ASP A 1 131 ? 3.365 -12.126 0.644 1.00 98.00 131 ASP A O 1
ATOM 1049 N N . GLY A 1 132 ? 3.931 -10.027 1.164 1.00 98.19 132 GLY A N 1
ATOM 1050 C CA . GLY A 1 132 ? 5.344 -10.195 0.845 1.00 98.19 132 GLY A CA 1
ATOM 1051 C C . GLY A 1 132 ? 5.978 -8.965 0.212 1.00 98.19 132 GLY A C 1
ATOM 1052 O O . GLY A 1 132 ? 5.364 -7.903 0.091 1.00 98.19 132 GLY A O 1
ATOM 1053 N N . ASN A 1 133 ? 7.236 -9.135 -0.188 1.00 98.75 133 ASN A N 1
ATOM 1054 C CA . ASN A 1 133 ? 8.030 -8.089 -0.813 1.00 98.75 133 ASN A CA 1
ATOM 1055 C C . ASN A 1 133 ? 8.133 -8.326 -2.321 1.00 98.75 133 ASN A C 1
ATOM 1057 O O . ASN A 1 133 ? 8.262 -9.461 -2.780 1.00 98.75 133 ASN A O 1
ATOM 1061 N N . TYR A 1 134 ? 8.127 -7.244 -3.089 1.00 98.75 134 TYR A N 1
ATOM 1062 C CA . TYR A 1 134 ? 8.163 -7.260 -4.541 1.00 98.75 134 TYR A CA 1
ATOM 1063 C C . TYR A 1 134 ? 9.146 -6.220 -5.070 1.00 98.75 134 TYR A C 1
ATOM 1065 O O . TYR A 1 134 ? 9.281 -5.122 -4.528 1.00 98.75 134 TYR A O 1
ATOM 1073 N N . ARG A 1 135 ? 9.778 -6.556 -6.193 1.00 98.62 135 ARG A N 1
ATOM 1074 C CA . ARG A 1 135 ? 10.414 -5.589 -7.090 1.00 98.62 135 ARG A CA 1
ATOM 1075 C C . ARG A 1 135 ? 9.389 -5.133 -8.108 1.00 98.62 135 ARG A C 1
ATOM 1077 O O . ARG A 1 135 ? 8.868 -5.975 -8.835 1.00 98.62 135 ARG A O 1
ATOM 1084 N N . ILE A 1 136 ? 9.115 -3.839 -8.181 1.00 98.31 136 ILE A N 1
ATOM 1085 C CA . ILE A 1 136 ? 8.311 -3.254 -9.253 1.00 98.31 136 ILE A CA 1
ATOM 1086 C C . ILE A 1 136 ? 9.252 -2.763 -10.343 1.00 98.31 136 ILE A C 1
ATOM 1088 O O . ILE A 1 136 ? 10.180 -2.012 -10.066 1.00 98.31 136 ILE A O 1
ATOM 1092 N N . PHE A 1 137 ? 8.955 -3.131 -11.580 1.00 98.25 137 PHE A N 1
ATOM 1093 C CA . PHE A 1 137 ? 9.605 -2.648 -12.787 1.00 98.25 137 PHE A CA 1
ATOM 1094 C C . PHE A 1 137 ? 8.599 -1.843 -13.603 1.00 98.25 137 PHE A C 1
ATOM 1096 O O . PHE A 1 137 ? 7.458 -2.276 -13.785 1.00 98.25 137 PHE A O 1
ATOM 1103 N N . ARG A 1 138 ? 9.017 -0.683 -14.107 1.00 96.44 138 ARG A N 1
ATOM 1104 C CA . ARG A 1 138 ? 8.221 0.171 -15.003 1.00 96.44 138 ARG A CA 1
ATOM 1105 C C . ARG A 1 138 ? 9.126 1.072 -15.844 1.00 96.44 138 ARG A C 1
ATOM 1107 O O . ARG A 1 138 ? 10.251 1.329 -15.423 1.00 96.44 138 ARG A O 1
ATOM 1114 N N . PRO A 1 139 ? 8.665 1.603 -16.984 1.00 95.00 139 PRO A N 1
ATOM 1115 C CA . PRO A 1 139 ? 9.396 2.626 -17.725 1.00 95.00 139 PRO A CA 1
ATOM 1116 C C . PRO A 1 139 ? 9.807 3.807 -16.836 1.00 95.00 139 PRO A C 1
ATOM 1118 O O . PRO A 1 139 ? 9.008 4.309 -16.041 1.00 95.00 139 PRO A O 1
ATOM 1121 N N . ALA A 1 140 ? 11.053 4.262 -16.963 1.00 93.38 140 ALA A N 1
ATOM 1122 C CA . ALA A 1 140 ? 11.514 5.460 -16.270 1.00 93.38 140 ALA A CA 1
ATOM 1123 C C . ALA A 1 140 ? 10.912 6.720 -16.918 1.00 93.38 140 ALA A C 1
ATOM 1125 O O . ALA A 1 140 ? 10.994 6.914 -18.132 1.00 93.38 140 ALA A O 1
ATOM 1126 N N . TRP A 1 141 ? 10.326 7.593 -16.097 1.00 87.62 141 TRP A N 1
ATOM 1127 C CA . TRP A 1 141 ? 9.540 8.759 -16.532 1.00 87.62 141 TRP A CA 1
ATOM 1128 C C . TRP A 1 141 ? 10.341 10.066 -16.603 1.00 87.62 141 TRP A C 1
ATOM 1130 O O . TRP A 1 141 ? 9.913 11.027 -17.233 1.00 87.62 141 TRP A O 1
ATOM 1140 N N . SER A 1 142 ? 11.508 10.105 -15.969 1.00 87.31 142 SER A N 1
ATOM 1141 C CA . SER A 1 142 ? 12.341 11.298 -15.772 1.00 87.31 142 SER A CA 1
ATOM 1142 C C . SER A 1 142 ? 12.834 11.969 -17.061 1.00 87.31 142 SER A C 1
ATOM 1144 O O . SER A 1 142 ? 13.008 13.182 -17.093 1.00 87.31 142 SER A O 1
ATOM 1146 N N . ILE A 1 143 ? 13.035 11.195 -18.133 1.00 89.38 143 ILE A N 1
ATOM 1147 C CA . ILE A 1 143 ? 13.430 11.681 -19.464 1.00 89.38 143 ILE A CA 1
ATOM 1148 C C . ILE A 1 143 ? 12.500 11.017 -20.485 1.00 89.38 143 ILE A C 1
ATOM 1150 O O . ILE A 1 143 ? 12.737 9.864 -20.865 1.00 89.38 143 ILE A O 1
ATOM 1154 N N . PRO A 1 144 ? 11.441 11.715 -20.943 1.00 85.81 144 PRO A N 1
ATOM 1155 C CA . PRO A 1 144 ? 10.409 11.130 -21.800 1.00 85.81 144 PRO A CA 1
ATOM 1156 C C . PRO A 1 144 ? 10.936 10.497 -23.093 1.00 85.81 144 PRO A C 1
ATOM 1158 O O . PRO A 1 144 ? 10.423 9.463 -23.522 1.00 85.81 144 PRO A O 1
ATOM 1161 N N . ALA A 1 145 ? 11.983 11.076 -23.692 1.00 88.88 145 ALA A N 1
ATOM 1162 C CA . ALA A 1 145 ? 12.605 10.556 -24.912 1.00 88.88 145 ALA A CA 1
ATOM 1163 C C . ALA A 1 145 ? 13.210 9.153 -24.727 1.00 88.88 145 ALA A C 1
ATOM 1165 O O . ALA A 1 145 ? 13.188 8.354 -25.655 1.00 88.88 145 ALA A O 1
ATOM 1166 N N . LEU A 1 146 ? 13.674 8.831 -23.516 1.00 89.19 146 LEU A N 1
ATOM 1167 C CA . LEU A 1 146 ? 14.343 7.570 -23.184 1.00 89.19 146 LEU A CA 1
ATOM 1168 C C . LEU A 1 146 ? 13.419 6.578 -22.459 1.00 89.19 146 LEU A C 1
ATOM 1170 O O . LEU A 1 146 ? 13.884 5.595 -21.881 1.00 89.19 146 LEU A O 1
ATOM 1174 N N . ARG A 1 147 ? 12.101 6.821 -22.447 1.00 84.12 147 ARG A N 1
ATOM 1175 C CA . ARG A 1 147 ? 11.135 5.999 -21.692 1.00 84.12 147 ARG A CA 1
ATOM 1176 C C . ARG A 1 147 ? 11.129 4.524 -22.101 1.00 84.12 147 ARG A C 1
ATOM 1178 O O . ARG A 1 147 ? 10.768 3.673 -21.302 1.00 84.12 147 ARG A O 1
ATOM 1185 N N . LYS A 1 148 ? 11.508 4.221 -23.346 1.00 87.25 148 LYS A N 1
ATOM 1186 C CA . LYS A 1 148 ? 11.581 2.850 -23.866 1.00 87.25 148 LYS A CA 1
ATOM 1187 C C . LYS A 1 148 ? 12.944 2.198 -23.680 1.00 87.25 148 LYS A C 1
ATOM 1189 O O . LYS A 1 148 ? 13.072 1.042 -24.027 1.00 87.25 148 LYS A O 1
ATOM 1194 N N . GLU A 1 149 ? 13.925 2.884 -23.107 1.00 92.38 149 GLU A N 1
ATOM 1195 C CA . GLU A 1 149 ? 15.297 2.372 -22.958 1.00 92.38 149 GLU A CA 1
ATOM 1196 C C . GLU A 1 149 ? 15.691 2.167 -21.491 1.00 92.38 149 GLU A C 1
ATOM 1198 O O . GLU A 1 149 ? 16.742 1.608 -21.186 1.00 92.38 149 GLU A O 1
ATOM 1203 N N . ARG A 1 150 ? 14.858 2.650 -20.565 1.00 95.19 150 ARG A N 1
ATOM 1204 C CA . ARG A 1 150 ? 15.193 2.771 -19.148 1.00 95.19 150 ARG A CA 1
ATOM 1205 C C . ARG A 1 150 ? 14.057 2.239 -18.292 1.00 95.19 150 ARG A C 1
ATOM 1207 O O . ARG A 1 150 ? 12.904 2.633 -18.465 1.00 95.19 150 ARG A O 1
ATOM 1214 N N . VAL A 1 151 ? 14.397 1.377 -17.343 1.00 96.88 151 VAL A N 1
ATOM 1215 C CA . VAL A 1 151 ? 13.464 0.768 -16.397 1.00 96.88 151 VAL A CA 1
ATOM 1216 C C . VAL A 1 151 ? 13.752 1.311 -15.008 1.00 96.88 151 VAL A C 1
ATOM 1218 O O . VAL A 1 151 ? 14.868 1.208 -14.507 1.00 96.88 151 VAL A O 1
ATOM 1221 N N . LEU A 1 152 ? 12.732 1.880 -14.383 1.00 96.88 152 LEU A N 1
ATOM 1222 C CA . LEU A 1 152 ? 12.714 2.219 -12.973 1.00 96.88 152 LEU A CA 1
ATOM 1223 C C . LEU A 1 152 ? 12.341 0.977 -12.158 1.00 96.88 152 LEU A C 1
ATOM 1225 O O . LEU A 1 152 ? 11.289 0.371 -12.380 1.00 96.88 152 LEU A O 1
ATOM 1229 N N . VAL A 1 153 ? 13.194 0.651 -11.193 1.00 98.12 153 VAL A N 1
ATOM 1230 C CA . VAL A 1 153 ? 12.977 -0.366 -10.171 1.00 98.12 153 VAL A CA 1
ATOM 1231 C C . VAL A 1 153 ? 12.625 0.307 -8.848 1.00 98.12 153 VAL A C 1
ATOM 1233 O O . VAL A 1 153 ? 13.361 1.173 -8.371 1.00 98.12 153 VAL A O 1
ATOM 1236 N N . SER A 1 154 ? 11.514 -0.102 -8.243 1.00 98.06 154 SER A N 1
ATOM 1237 C CA . SER A 1 154 ? 11.157 0.252 -6.868 1.00 98.06 154 SER A CA 1
ATOM 1238 C C . SER A 1 154 ? 10.839 -0.981 -6.034 1.00 98.06 154 SER A C 1
ATOM 1240 O O . SER A 1 154 ? 10.657 -2.081 -6.565 1.00 98.06 154 SER A O 1
ATOM 1242 N N . ARG A 1 155 ? 10.778 -0.802 -4.714 1.00 98.38 155 ARG A N 1
ATOM 1243 C CA . ARG A 1 155 ? 10.403 -1.863 -3.777 1.00 98.38 155 ARG A CA 1
ATOM 1244 C C . ARG A 1 155 ? 8.977 -1.669 -3.297 1.00 98.38 155 ARG A C 1
ATOM 1246 O O . ARG A 1 155 ? 8.559 -0.546 -3.035 1.00 98.38 155 ARG A O 1
ATOM 1253 N N . LEU A 1 156 ? 8.251 -2.769 -3.171 1.00 98.69 156 LEU A N 1
ATOM 1254 C CA . LEU A 1 156 ? 6.871 -2.813 -2.708 1.00 98.69 156 LEU A CA 1
ATOM 1255 C C . LEU A 1 156 ? 6.737 -3.875 -1.626 1.00 98.69 156 LEU A C 1
ATOM 1257 O O . LEU A 1 156 ? 7.194 -5.000 -1.806 1.00 98.69 156 LEU A O 1
ATOM 1261 N N . LYS A 1 157 ? 6.078 -3.533 -0.529 1.00 98.69 157 LYS A N 1
ATOM 1262 C CA . LYS A 1 157 ? 5.664 -4.469 0.509 1.00 98.69 157 LYS A CA 1
ATOM 1263 C C . LYS A 1 157 ? 4.153 -4.467 0.583 1.00 98.69 157 LYS A C 1
ATOM 1265 O O . LYS A 1 157 ? 3.563 -3.404 0.740 1.00 98.69 157 LYS A O 1
ATOM 1270 N N . ILE A 1 158 ? 3.544 -5.641 0.490 1.00 98.62 158 ILE A N 1
ATOM 1271 C CA . ILE A 1 158 ? 2.115 -5.838 0.735 1.00 98.62 158 ILE A CA 1
ATOM 1272 C C . ILE A 1 158 ? 1.971 -6.610 2.045 1.00 98.62 158 ILE A C 1
ATOM 1274 O O . ILE A 1 158 ? 2.737 -7.541 2.309 1.00 98.62 158 ILE A O 1
ATOM 1278 N N . SER A 1 159 ? 1.020 -6.198 2.878 1.00 97.62 159 SER A N 1
ATOM 1279 C CA . SER A 1 159 ? 0.738 -6.851 4.155 1.00 97.62 159 SER A CA 1
ATOM 1280 C C . SER A 1 159 ? -0.740 -6.796 4.498 1.00 97.62 159 SER A C 1
ATOM 1282 O O . SER A 1 159 ? -1.352 -5.728 4.423 1.00 97.62 159 SER A O 1
ATOM 1284 N N . THR A 1 160 ? -1.274 -7.911 4.981 1.00 94.56 160 THR A N 1
ATOM 1285 C CA . THR A 1 160 ? -2.653 -8.019 5.439 1.00 94.56 160 THR A CA 1
ATOM 1286 C C . THR A 1 160 ? -2.694 -8.077 6.959 1.00 94.56 160 THR A C 1
ATOM 1288 O O . THR A 1 160 ? -2.030 -8.889 7.599 1.00 94.56 160 THR A O 1
ATOM 1291 N N . SER A 1 161 ? -3.476 -7.189 7.571 1.00 89.62 161 SER A N 1
ATOM 1292 C CA . SER A 1 161 ? -3.655 -7.148 9.022 1.00 89.62 161 SER A CA 1
ATOM 1293 C C . SER A 1 161 ? -5.068 -6.710 9.375 1.00 89.62 161 SER A C 1
ATOM 1295 O O . SER A 1 161 ? -5.589 -5.741 8.828 1.00 89.62 161 SER A O 1
ATOM 1297 N N . GLY A 1 162 ? -5.714 -7.443 10.286 1.00 83.06 162 GLY A N 1
ATOM 1298 C CA . GLY A 1 162 ? -7.073 -7.127 10.736 1.00 83.06 162 GLY A CA 1
ATOM 1299 C C . GLY A 1 162 ? -8.121 -7.114 9.615 1.00 83.06 162 GLY A C 1
ATOM 1300 O O . GLY A 1 162 ? -9.062 -6.331 9.692 1.00 83.06 162 GLY A O 1
ATOM 1301 N N . GLY A 1 163 ? -7.945 -7.938 8.574 1.00 83.50 163 GLY A N 1
ATOM 1302 C CA . GLY A 1 163 ? -8.848 -7.997 7.417 1.00 83.50 163 GLY A CA 1
ATOM 1303 C C . GLY A 1 163 ? -8.675 -6.857 6.408 1.00 83.50 163 GLY A C 1
ATOM 1304 O O . GLY A 1 163 ? -9.523 -6.692 5.539 1.00 83.50 163 GLY A O 1
ATOM 1305 N N . PHE A 1 164 ? -7.605 -6.065 6.517 1.00 90.88 164 PHE A N 1
ATOM 1306 C CA . PHE A 1 164 ? -7.264 -5.012 5.566 1.00 90.88 164 PHE A CA 1
ATOM 1307 C C . PHE A 1 164 ? -5.881 -5.268 4.970 1.00 90.88 164 PHE A C 1
ATOM 1309 O O . PHE A 1 164 ? -4.907 -5.450 5.703 1.00 90.88 164 PHE A O 1
ATOM 1316 N N . THR A 1 165 ? -5.795 -5.258 3.644 1.00 96.69 165 THR A N 1
ATOM 1317 C CA . THR A 1 165 ? -4.531 -5.372 2.916 1.00 96.69 165 THR A CA 1
ATOM 1318 C C . THR A 1 165 ? -4.037 -3.975 2.572 1.00 96.69 165 THR A C 1
ATOM 1320 O O . THR A 1 165 ? -4.699 -3.213 1.864 1.00 96.69 165 THR A O 1
ATOM 1323 N N . SER A 1 166 ? -2.857 -3.639 3.078 1.00 97.50 166 SER A N 1
ATOM 1324 C CA . SER A 1 166 ? -2.160 -2.390 2.796 1.00 97.50 166 SER A CA 1
ATOM 1325 C C . SER A 1 166 ? -0.892 -2.649 1.998 1.00 97.50 166 SER A C 1
ATOM 1327 O O . SER A 1 166 ? -0.378 -3.769 1.958 1.00 97.50 166 SER A O 1
ATOM 1329 N N . PHE A 1 167 ? -0.345 -1.592 1.411 1.00 98.38 167 PHE A N 1
ATOM 1330 C CA . PHE A 1 167 ? 0.981 -1.638 0.821 1.00 98.38 167 PHE A CA 1
ATOM 1331 C C . PHE A 1 167 ? 1.812 -0.413 1.182 1.00 98.38 167 PHE A C 1
ATOM 1333 O O . PHE A 1 167 ? 1.266 0.651 1.471 1.00 98.38 167 PHE A O 1
ATOM 1340 N N . THR A 1 168 ? 3.127 -0.587 1.091 1.00 98.38 168 THR A N 1
ATOM 1341 C CA . THR A 1 168 ? 4.116 0.489 1.086 1.00 98.38 168 THR A CA 1
ATOM 1342 C C . THR A 1 168 ? 5.015 0.315 -0.134 1.00 98.38 168 THR A C 1
ATOM 1344 O O . THR A 1 16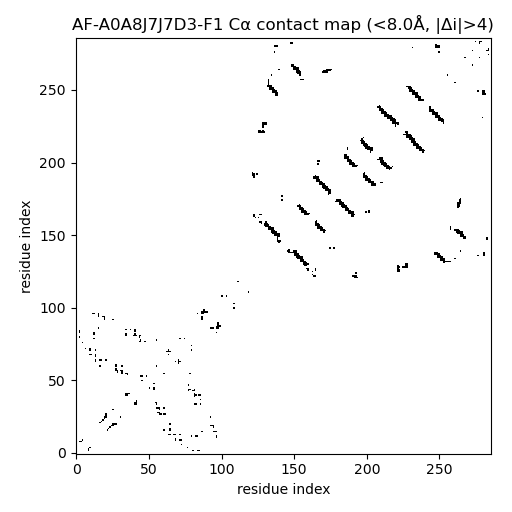8 ? 5.565 -0.766 -0.350 1.00 98.38 168 THR A O 1
ATOM 1347 N N . GLU A 1 169 ? 5.175 1.363 -0.936 1.00 98.19 169 GLU A N 1
ATOM 1348 C CA . GLU A 1 169 ? 6.177 1.441 -2.000 1.00 98.19 169 GLU A CA 1
ATOM 1349 C C . GLU A 1 169 ? 7.279 2.424 -1.597 1.00 98.19 169 GLU A C 1
ATOM 1351 O O . GLU A 1 169 ? 6.987 3.488 -1.055 1.00 98.19 169 GLU A O 1
ATOM 1356 N N . GLU A 1 170 ? 8.540 2.107 -1.896 1.00 97.81 170 GLU A N 1
ATOM 1357 C CA . GLU A 1 170 ? 9.651 3.044 -1.733 1.00 97.81 170 GLU A CA 1
ATOM 1358 C C . GLU A 1 170 ? 10.525 3.152 -2.981 1.00 97.81 170 GLU A C 1
ATOM 1360 O O . GLU A 1 170 ? 10.779 2.185 -3.708 1.00 97.81 170 GLU A O 1
ATOM 1365 N N . GLN A 1 171 ? 11.028 4.365 -3.184 1.00 95.50 171 GLN A N 1
ATOM 1366 C CA . GLN A 1 171 ? 11.977 4.740 -4.219 1.00 95.50 171 GLN A CA 1
ATOM 1367 C C . GLN A 1 171 ? 13.087 5.570 -3.583 1.00 95.50 171 GLN A C 1
ATOM 1369 O O . GLN A 1 171 ? 12.799 6.617 -3.008 1.00 95.50 171 GLN A O 1
ATOM 1374 N N . ASP A 1 172 ? 14.335 5.127 -3.713 1.00 95.50 172 ASP A N 1
ATOM 1375 C CA . ASP A 1 172 ? 15.510 5.900 -3.303 1.00 95.50 172 ASP A CA 1
ATOM 1376 C C . ASP A 1 172 ? 16.611 5.750 -4.364 1.00 95.50 172 ASP A C 1
ATOM 1378 O O . ASP A 1 172 ? 17.310 4.739 -4.422 1.00 95.50 172 ASP A O 1
ATOM 1382 N N . TYR A 1 173 ? 16.698 6.697 -5.298 1.00 94.62 173 TYR A N 1
ATOM 1383 C CA . TYR A 1 173 ? 17.672 6.639 -6.389 1.00 94.62 173 TYR A CA 1
ATOM 1384 C C . TYR A 1 173 ? 18.047 8.026 -6.915 1.00 94.62 173 TYR A C 1
ATOM 1386 O O . TYR A 1 173 ? 17.339 9.017 -6.737 1.00 94.62 173 TYR A O 1
ATOM 1394 N N . THR A 1 174 ? 19.179 8.081 -7.614 1.00 94.75 174 THR A N 1
ATOM 1395 C CA . THR A 1 174 ? 19.560 9.207 -8.477 1.00 94.75 174 THR A CA 1
ATOM 1396 C C . THR A 1 174 ? 19.456 8.746 -9.925 1.00 94.75 174 THR A C 1
ATOM 1398 O O . THR A 1 174 ? 19.921 7.650 -10.239 1.00 94.75 174 THR A O 1
ATOM 1401 N N . ASP A 1 175 ? 18.829 9.536 -10.798 1.00 93.50 175 ASP A N 1
ATOM 1402 C CA . ASP A 1 175 ? 18.774 9.192 -12.223 1.00 93.50 175 ASP A CA 1
ATOM 1403 C C . ASP A 1 175 ? 20.184 9.304 -12.839 1.00 93.50 175 ASP A C 1
ATOM 1405 O O . ASP A 1 175 ? 20.782 10.383 -12.784 1.00 93.50 175 ASP A O 1
ATOM 1409 N N . PRO A 1 176 ? 20.738 8.227 -13.433 1.00 92.31 176 PRO A N 1
ATOM 1410 C CA . PRO A 1 176 ? 22.072 8.262 -14.033 1.00 92.31 176 PRO A CA 1
ATOM 1411 C C . PRO A 1 176 ? 22.192 9.243 -15.211 1.00 92.31 176 PRO A C 1
ATOM 1413 O O . PRO A 1 176 ? 23.283 9.740 -15.474 1.00 92.31 176 PRO A O 1
ATOM 1416 N N . ASP A 1 177 ? 21.090 9.547 -15.901 1.00 91.19 177 ASP A N 1
ATOM 1417 C CA . ASP A 1 177 ? 21.037 10.465 -17.045 1.00 91.19 177 ASP A CA 1
ATOM 1418 C C . ASP A 1 177 ? 20.539 11.868 -16.660 1.00 91.19 177 ASP A C 1
ATOM 1420 O O . ASP A 1 177 ? 20.387 12.753 -17.502 1.00 91.19 177 ASP A O 1
ATOM 1424 N N . SER A 1 178 ? 20.220 12.074 -15.384 1.00 88.94 178 SER A N 1
ATOM 1425 C CA . SER A 1 178 ? 19.792 13.351 -14.817 1.00 88.94 178 SER A CA 1
ATOM 1426 C C . SER A 1 178 ? 20.267 13.411 -13.373 1.00 88.94 178 SER A C 1
ATOM 1428 O O . SER A 1 178 ? 19.479 13.300 -12.443 1.00 88.94 178 SER A O 1
ATOM 1430 N N . THR A 1 179 ? 21.576 13.569 -13.181 1.00 82.19 179 THR A N 1
ATOM 1431 C CA . THR A 1 179 ? 22.241 13.421 -11.874 1.00 82.19 179 THR A CA 1
ATOM 1432 C C . THR A 1 179 ? 21.760 14.397 -10.799 1.00 82.19 179 THR A C 1
ATOM 1434 O O . THR A 1 179 ? 21.941 14.146 -9.607 1.00 82.19 179 THR A O 1
ATOM 1437 N N . ASP A 1 180 ? 21.124 15.496 -11.204 1.00 89.12 180 ASP A N 1
ATOM 1438 C CA . ASP A 1 180 ? 20.503 16.464 -10.297 1.00 89.12 180 ASP A CA 1
ATOM 1439 C C . ASP A 1 180 ? 19.125 16.000 -9.788 1.00 89.12 180 ASP A C 1
ATOM 1441 O O . ASP A 1 180 ? 18.631 16.491 -8.771 1.00 89.12 180 ASP A O 1
ATOM 1445 N N . LEU A 1 181 ? 18.510 15.021 -10.458 1.00 89.44 181 LEU A N 1
ATOM 1446 C CA . LEU A 1 181 ? 17.245 14.419 -10.063 1.00 89.44 181 LEU A CA 1
ATOM 1447 C C . LEU A 1 181 ? 17.489 13.291 -9.056 1.00 89.44 181 LEU A C 1
ATOM 1449 O O . LEU A 1 181 ? 17.788 12.146 -9.406 1.00 89.44 181 LEU A O 1
ATOM 1453 N N . LYS A 1 182 ? 17.303 13.632 -7.782 1.00 92.44 182 LYS A N 1
ATOM 1454 C CA . LYS A 1 182 ? 17.284 12.681 -6.669 1.00 92.44 182 LYS A CA 1
ATOM 1455 C C . LYS A 1 182 ? 15.849 12.398 -6.266 1.00 92.44 182 LYS A C 1
ATOM 1457 O O . LYS A 1 182 ? 15.092 13.319 -5.963 1.00 92.44 182 LYS A O 1
ATOM 1462 N N . VAL A 1 183 ? 15.491 11.124 -6.233 1.00 92.06 183 VAL A N 1
ATOM 1463 C CA . VAL A 1 183 ? 14.168 10.664 -5.829 1.00 92.06 183 VAL A CA 1
ATOM 1464 C C . VAL A 1 183 ? 14.305 9.925 -4.514 1.00 92.06 183 VAL A C 1
ATOM 1466 O O . VAL A 1 183 ? 14.995 8.916 -4.445 1.00 92.06 183 VAL A O 1
ATOM 1469 N N . LYS A 1 184 ? 13.616 10.430 -3.491 1.00 94.25 184 LYS A N 1
ATOM 1470 C CA . LYS A 1 184 ? 13.381 9.736 -2.229 1.00 94.25 184 LYS A CA 1
ATOM 1471 C C . LYS A 1 184 ? 11.907 9.880 -1.881 1.00 94.25 184 LYS A C 1
ATOM 1473 O O . LYS A 1 184 ? 11.482 10.959 -1.475 1.00 94.25 184 LYS A O 1
ATOM 1478 N N . GLN A 1 185 ? 11.131 8.837 -2.140 1.00 93.00 185 GLN A N 1
ATOM 1479 C CA . GLN A 1 185 ? 9.674 8.862 -2.023 1.00 93.00 185 GLN A CA 1
ATOM 1480 C C . GLN A 1 185 ? 9.157 7.571 -1.408 1.00 93.00 185 GLN A C 1
ATOM 1482 O O . GLN A 1 185 ? 9.654 6.485 -1.724 1.00 93.00 185 GLN A O 1
ATOM 1487 N N . SER A 1 186 ? 8.130 7.708 -0.577 1.00 95.88 186 SER A N 1
ATOM 1488 C CA . SER A 1 186 ? 7.396 6.598 0.008 1.00 95.88 186 SER A CA 1
ATOM 1489 C C . SER A 1 186 ? 5.899 6.814 -0.175 1.00 95.88 186 SER A C 1
ATOM 1491 O O . SER A 1 186 ? 5.373 7.897 0.087 1.00 95.88 186 SER A O 1
ATOM 1493 N N . ASP A 1 187 ? 5.204 5.773 -0.619 1.00 96.56 187 ASP A N 1
ATOM 1494 C CA . ASP A 1 187 ? 3.754 5.775 -0.771 1.00 96.56 187 ASP A CA 1
ATOM 1495 C C . ASP A 1 187 ? 3.155 4.682 0.104 1.00 96.56 187 ASP A C 1
ATOM 1497 O O . ASP A 1 187 ? 3.603 3.539 0.043 1.00 96.56 187 ASP A O 1
ATOM 1501 N N . ASP A 1 188 ? 2.114 5.016 0.866 1.00 96.56 188 ASP A N 1
ATOM 1502 C CA . ASP A 1 188 ? 1.293 4.028 1.565 1.00 96.56 188 ASP A CA 1
ATOM 1503 C C . ASP A 1 188 ? -0.112 4.011 1.006 1.00 96.56 188 ASP A C 1
ATOM 1505 O O . ASP A 1 188 ? -0.673 5.051 0.647 1.00 96.56 188 ASP A O 1
ATOM 1509 N N . GLY A 1 189 ? -0.724 2.836 1.008 1.00 96.44 189 GLY A N 1
ATOM 1510 C CA . GLY A 1 189 ? -2.064 2.711 0.481 1.00 96.44 189 GLY A CA 1
ATOM 1511 C C . GLY A 1 189 ? -2.794 1.441 0.847 1.00 96.44 189 GLY A C 1
ATOM 1512 O O . GLY A 1 189 ? -2.283 0.561 1.540 1.00 96.44 189 GLY A O 1
ATOM 1513 N N . GLY A 1 190 ? -4.024 1.370 0.350 1.00 97.31 190 GLY A N 1
ATOM 1514 C CA . GLY A 1 190 ? -4.870 0.187 0.429 1.00 97.31 190 GLY A CA 1
ATOM 1515 C C . GLY A 1 190 ? -4.792 -0.643 -0.847 1.00 97.31 190 GLY A C 1
ATOM 1516 O O . GLY A 1 190 ? -4.561 -0.111 -1.938 1.00 97.31 190 GLY A O 1
ATOM 1517 N N . VAL A 1 191 ? -5.028 -1.943 -0.700 1.00 97.81 191 VAL A N 1
ATOM 1518 C CA . VAL A 1 191 ? -5.184 -2.890 -1.804 1.00 97.81 191 VAL A CA 1
ATOM 1519 C C . VAL A 1 191 ? -6.648 -3.316 -1.885 1.00 97.81 191 VAL A C 1
ATOM 1521 O O . VAL A 1 191 ? -7.259 -3.682 -0.885 1.00 97.81 191 VAL A O 1
ATOM 1524 N N . LEU A 1 192 ? -7.223 -3.243 -3.082 1.00 95.94 192 LEU A N 1
ATOM 1525 C CA . LEU A 1 192 ? -8.637 -3.483 -3.356 1.00 95.94 192 LEU A CA 1
ATOM 1526 C C . LEU A 1 192 ? -8.783 -4.569 -4.423 1.00 95.94 192 LEU A C 1
ATOM 1528 O O . LEU A 1 192 ? -8.017 -4.603 -5.387 1.00 95.94 192 LEU A O 1
ATOM 1532 N N . TYR A 1 193 ? -9.818 -5.399 -4.311 1.00 94.75 193 TYR A N 1
ATOM 1533 C CA . TYR A 1 193 ? -10.239 -6.304 -5.378 1.00 94.75 193 TYR A CA 1
ATOM 1534 C C . TYR A 1 193 ? -11.450 -5.727 -6.116 1.00 94.75 193 TYR A C 1
ATOM 1536 O O . TYR A 1 193 ? -12.551 -5.651 -5.568 1.00 94.75 193 TYR A O 1
ATOM 1544 N N . VAL A 1 194 ? -11.262 -5.311 -7.371 1.00 93.31 194 VAL A N 1
ATOM 1545 C CA . VAL A 1 194 ? -12.302 -4.633 -8.163 1.00 93.31 194 VAL A CA 1
ATOM 1546 C C . VAL A 1 194 ? -12.431 -5.275 -9.538 1.00 93.31 194 VAL A C 1
ATOM 1548 O O . VAL A 1 194 ? -11.516 -5.220 -10.359 1.00 93.31 194 VAL A O 1
ATOM 1551 N N . GLY A 1 195 ? -13.596 -5.870 -9.810 1.00 88.56 195 GLY A N 1
ATOM 1552 C CA . GLY A 1 195 ? -13.932 -6.394 -11.139 1.00 88.56 195 GLY A CA 1
ATOM 1553 C C . GLY A 1 195 ? -12.934 -7.425 -11.675 1.00 88.56 195 GLY A C 1
ATOM 1554 O O . GLY A 1 195 ? -12.661 -7.428 -12.869 1.00 88.56 195 GLY A O 1
ATOM 1555 N N . GLY A 1 196 ? -12.345 -8.246 -10.801 1.00 90.62 196 GLY A N 1
ATOM 1556 C CA . GLY A 1 196 ? -11.316 -9.222 -11.177 1.00 90.62 196 GLY A CA 1
ATOM 1557 C C . GLY A 1 196 ? -9.873 -8.724 -11.061 1.00 90.62 196 GLY A C 1
ATOM 1558 O O . GLY A 1 196 ? -8.957 -9.535 -11.139 1.00 90.62 196 GLY A O 1
ATOM 1559 N N . ASN A 1 197 ? -9.666 -7.428 -10.830 1.00 96.06 197 ASN A N 1
ATOM 1560 C CA . ASN A 1 197 ? -8.349 -6.796 -10.785 1.00 96.06 197 ASN A CA 1
ATOM 1561 C C . ASN A 1 197 ? -7.906 -6.526 -9.346 1.00 96.06 197 ASN A C 1
ATOM 1563 O O . ASN A 1 197 ? -8.737 -6.330 -8.456 1.00 96.06 197 ASN A O 1
ATOM 1567 N N . ILE A 1 198 ? -6.592 -6.440 -9.150 1.00 97.44 198 ILE A N 1
ATOM 1568 C CA . ILE A 1 198 ? -5.986 -5.938 -7.916 1.00 97.44 198 ILE A CA 1
ATOM 1569 C C . ILE A 1 198 ? -5.631 -4.468 -8.127 1.00 97.44 198 ILE A C 1
ATOM 1571 O O . ILE A 1 198 ? -4.851 -4.132 -9.017 1.00 97.44 198 ILE A O 1
ATOM 1575 N N . VAL A 1 199 ? -6.222 -3.589 -7.324 1.00 97.88 199 VAL A N 1
ATOM 1576 C CA . VAL A 1 199 ? -6.016 -2.141 -7.394 1.00 97.88 199 VAL A CA 1
ATOM 1577 C C . VAL A 1 199 ? -5.264 -1.687 -6.153 1.00 97.88 199 VAL A C 1
ATOM 1579 O O . VAL A 1 199 ? -5.717 -1.931 -5.040 1.00 97.88 199 VAL A O 1
ATOM 1582 N N . LEU A 1 200 ? -4.126 -1.020 -6.334 1.00 98.06 200 LEU A N 1
ATOM 1583 C CA . LEU A 1 200 ? -3.376 -0.402 -5.241 1.00 98.06 200 LEU A CA 1
ATOM 1584 C C . LEU A 1 200 ? -3.571 1.105 -5.356 1.00 98.06 200 LEU A C 1
ATOM 1586 O O . LEU A 1 200 ? -3.222 1.684 -6.384 1.00 98.06 200 LEU A O 1
ATOM 1590 N N . LEU A 1 201 ? -4.120 1.729 -4.317 1.00 97.31 201 LEU A N 1
ATOM 1591 C CA . LEU A 1 201 ? -4.282 3.179 -4.238 1.00 97.31 201 LEU A CA 1
ATOM 1592 C C . LEU A 1 201 ? -3.420 3.716 -3.102 1.00 97.31 201 LEU A C 1
ATOM 1594 O O . LEU A 1 201 ? -3.736 3.476 -1.937 1.00 97.31 201 LEU A O 1
ATOM 1598 N N . GLY A 1 202 ? -2.347 4.421 -3.454 1.00 96.62 202 GLY A N 1
ATOM 1599 C CA . GLY A 1 202 ? -1.383 4.978 -2.513 1.00 96.62 202 GLY A CA 1
ATOM 1600 C C . GLY A 1 202 ? -1.357 6.496 -2.509 1.00 96.62 202 GLY A C 1
ATOM 1601 O O . GLY A 1 202 ? -1.617 7.140 -3.528 1.00 96.62 202 GLY A O 1
ATOM 1602 N N . PHE A 1 203 ? -1.002 7.047 -1.357 1.00 95.06 203 PHE A N 1
ATOM 1603 C CA . PHE A 1 203 ? -0.741 8.462 -1.147 1.00 95.06 203 PHE A CA 1
ATOM 1604 C C . PHE A 1 203 ? 0.726 8.643 -0.776 1.00 95.06 203 PHE A C 1
ATOM 1606 O O . PHE A 1 203 ? 1.253 7.928 0.079 1.00 95.06 203 PHE A O 1
ATOM 1613 N N . THR A 1 204 ? 1.377 9.601 -1.424 1.00 92.12 204 THR A N 1
ATOM 1614 C CA . THR A 1 204 ? 2.781 9.914 -1.166 1.00 92.12 204 THR A CA 1
ATOM 1615 C C . THR A 1 204 ? 2.912 10.575 0.204 1.00 92.12 204 THR A C 1
ATOM 1617 O O . THR A 1 204 ? 2.162 11.494 0.530 1.00 92.12 204 THR A O 1
ATOM 1620 N N . ARG A 1 205 ? 3.870 10.132 1.022 1.00 88.38 205 ARG A N 1
ATOM 1621 C CA . ARG A 1 205 ? 4.095 10.692 2.365 1.00 88.38 205 ARG A CA 1
ATOM 1622 C C . ARG A 1 205 ? 4.692 12.092 2.314 1.00 88.38 205 ARG A C 1
ATOM 1624 O O . ARG A 1 205 ? 4.375 12.937 3.146 1.00 88.38 205 ARG A O 1
ATOM 1631 N N . GLU A 1 206 ? 5.586 12.329 1.359 1.00 86.56 206 GLU A N 1
ATOM 1632 C CA . GLU A 1 206 ? 6.389 13.551 1.297 1.00 86.56 206 GLU A CA 1
ATOM 1633 C C . GLU A 1 206 ? 5.677 14.709 0.588 1.00 86.56 206 GLU A C 1
ATOM 1635 O O . GLU A 1 206 ? 6.023 15.871 0.799 1.00 86.56 206 GLU A O 1
ATOM 1640 N N . THR A 1 207 ? 4.708 14.417 -0.281 1.00 84.25 207 THR A N 1
ATOM 1641 C CA . THR A 1 207 ? 4.036 15.421 -1.120 1.00 84.25 207 THR A CA 1
ATOM 1642 C C . THR A 1 207 ? 2.559 15.079 -1.316 1.00 84.25 207 THR A C 1
ATOM 1644 O O . THR A 1 207 ? 2.126 13.979 -1.000 1.00 84.25 207 THR A O 1
ATOM 1647 N N . GLN A 1 208 ? 1.769 16.004 -1.870 1.00 83.12 208 GLN A N 1
ATOM 1648 C CA . GLN A 1 208 ? 0.382 15.737 -2.282 1.00 83.12 208 GLN A CA 1
ATOM 1649 C C . GLN A 1 208 ? 0.346 14.932 -3.593 1.00 83.12 208 GLN A C 1
ATOM 1651 O O . GLN A 1 208 ? -0.126 15.411 -4.623 1.00 83.12 208 GLN A O 1
ATOM 1656 N N . GLY A 1 209 ? 0.913 13.729 -3.556 1.00 89.00 209 GLY A N 1
ATOM 1657 C CA . GLY A 1 209 ? 0.950 12.782 -4.661 1.00 89.00 209 GLY A CA 1
ATOM 1658 C C . GLY A 1 209 ? 0.032 11.592 -4.407 1.00 89.00 209 GLY A C 1
ATOM 1659 O O . GLY A 1 209 ? -0.245 11.223 -3.264 1.00 89.00 209 GLY A O 1
ATOM 1660 N N . CYS A 1 210 ? -0.443 10.986 -5.486 1.00 92.75 210 CYS A N 1
ATOM 1661 C CA . CYS A 1 210 ? -1.180 9.734 -5.444 1.00 92.75 210 CYS A CA 1
ATOM 1662 C C . CYS A 1 210 ? -0.663 8.795 -6.534 1.00 92.75 210 CYS A C 1
ATOM 1664 O O . CYS A 1 210 ? -0.339 9.228 -7.639 1.00 92.75 210 CYS A O 1
ATOM 1666 N N . LYS A 1 211 ? -0.591 7.500 -6.235 1.00 94.75 211 LYS A N 1
ATOM 1667 C CA . LYS A 1 211 ? -0.288 6.460 -7.219 1.00 94.75 211 LYS A CA 1
ATOM 1668 C C . LYS A 1 211 ? -1.420 5.458 -7.248 1.00 94.75 211 LYS A C 1
ATOM 1670 O O . LYS A 1 211 ? -1.874 4.988 -6.206 1.00 94.75 211 LYS A O 1
ATOM 1675 N N . MET A 1 212 ? -1.844 5.110 -8.453 1.00 96.50 212 MET A N 1
ATOM 1676 C CA . MET A 1 212 ? -2.825 4.063 -8.677 1.00 96.50 212 MET A CA 1
ATOM 1677 C C . MET A 1 212 ? -2.212 2.976 -9.547 1.00 96.50 212 MET A C 1
ATOM 1679 O O . MET A 1 212 ? -1.796 3.244 -10.672 1.00 96.50 212 MET A O 1
ATOM 1683 N N . TYR A 1 213 ? -2.191 1.749 -9.043 1.00 97.88 213 TYR A N 1
ATOM 1684 C CA . TYR A 1 213 ? -1.869 0.559 -9.821 1.00 97.88 213 TYR A CA 1
ATOM 1685 C C . TYR A 1 213 ? -3.144 -0.221 -10.084 1.00 97.88 213 TYR A C 1
ATOM 1687 O O . TYR A 1 213 ? -3.978 -0.366 -9.196 1.00 97.88 213 TYR A O 1
ATOM 1695 N N . THR A 1 214 ? -3.280 -0.765 -11.286 1.00 97.94 214 THR A N 1
ATOM 1696 C CA . THR A 1 214 ? -4.319 -1.738 -11.629 1.00 97.94 214 THR A CA 1
ATOM 1697 C C . THR A 1 214 ? -3.646 -2.950 -12.249 1.00 97.94 214 THR A C 1
ATOM 1699 O O . THR A 1 214 ? -3.193 -2.879 -13.390 1.00 97.94 214 THR A O 1
ATOM 1702 N N . ALA A 1 215 ? -3.553 -4.045 -11.496 1.00 98.19 215 ALA A N 1
ATOM 1703 C CA . ALA A 1 215 ? -3.075 -5.333 -11.980 1.00 98.19 215 ALA A CA 1
ATOM 1704 C C . ALA A 1 215 ? -4.253 -6.176 -12.480 1.00 98.19 215 ALA A C 1
ATOM 1706 O O . ALA A 1 215 ? -5.105 -6.596 -11.694 1.00 98.19 215 ALA A O 1
ATOM 1707 N N . TRP A 1 216 ? -4.277 -6.434 -13.786 1.00 96.69 216 TRP A N 1
ATOM 1708 C CA . TRP A 1 216 ? -5.254 -7.318 -14.434 1.00 96.69 216 TRP A CA 1
ATOM 1709 C C . TRP A 1 216 ? -4.721 -8.737 -14.651 1.00 96.69 216 TRP A C 1
ATOM 1711 O O . TRP A 1 216 ? -5.476 -9.635 -15.007 1.00 96.69 216 TRP A O 1
ATOM 1721 N N . SER A 1 217 ? -3.419 -8.951 -14.449 1.00 96.94 217 SER A N 1
ATOM 1722 C CA . SER A 1 217 ? -2.789 -10.266 -14.509 1.00 96.94 217 SER A CA 1
ATOM 1723 C C . SER A 1 217 ? -2.060 -10.528 -13.198 1.00 96.94 217 SER A C 1
ATOM 1725 O O . SER A 1 217 ? -1.118 -9.819 -12.848 1.00 96.94 217 SER A O 1
ATOM 1727 N N . VAL A 1 218 ? -2.504 -11.557 -12.482 1.00 96.19 218 VAL A N 1
ATOM 1728 C CA . VAL A 1 218 ? -2.007 -11.949 -11.161 1.00 96.19 218 VAL A CA 1
ATOM 1729 C C . VAL A 1 218 ? -1.731 -13.445 -11.199 1.00 96.19 218 VAL A C 1
ATOM 1731 O O . VAL A 1 218 ? -2.592 -14.206 -11.637 1.00 96.19 218 VAL A O 1
ATOM 1734 N N . ASN A 1 219 ? -0.524 -13.859 -10.816 1.00 95.12 219 ASN A N 1
ATOM 1735 C CA . ASN A 1 219 ? -0.122 -15.261 -10.880 1.00 95.12 219 ASN A CA 1
ATOM 1736 C C . ASN A 1 219 ? 0.700 -15.672 -9.644 1.00 95.12 219 ASN A C 1
ATOM 1738 O O . ASN A 1 219 ? 1.759 -15.071 -9.416 1.00 95.12 219 ASN A O 1
ATOM 1742 N N . PRO A 1 220 ? 0.287 -16.711 -8.893 1.00 94.75 220 PRO A N 1
ATOM 1743 C CA . PRO A 1 220 ? -1.019 -17.394 -8.959 1.00 94.75 220 PRO A CA 1
ATOM 1744 C C . PRO A 1 220 ? -2.210 -16.463 -8.684 1.00 94.75 220 PRO A C 1
ATOM 1746 O O . PRO A 1 220 ? -2.008 -15.311 -8.301 1.00 94.75 220 PRO A O 1
ATOM 1749 N N . ILE A 1 221 ? -3.445 -16.919 -8.916 1.00 90.19 221 ILE A N 1
ATOM 1750 C CA . ILE A 1 221 ? -4.635 -16.113 -8.610 1.00 90.19 221 ILE A CA 1
ATOM 1751 C C . ILE A 1 221 ? -4.856 -16.146 -7.083 1.00 90.19 221 ILE A C 1
ATOM 1753 O O . ILE A 1 221 ? -4.798 -17.222 -6.489 1.00 90.19 221 ILE A O 1
ATOM 1757 N N . PRO A 1 222 ? -5.139 -15.006 -6.415 1.00 88.94 222 PRO A N 1
ATOM 1758 C CA . PRO A 1 222 ? -5.424 -15.008 -4.981 1.00 88.94 222 PRO A CA 1
ATOM 1759 C C . PRO A 1 222 ? -6.639 -15.886 -4.653 1.00 88.94 222 PRO A C 1
ATOM 1761 O O . PRO A 1 222 ? -7.724 -15.676 -5.225 1.00 88.94 222 PRO A O 1
ATOM 1764 N N . GLY A 1 223 ? -6.460 -16.807 -3.708 1.00 83.81 223 GLY A N 1
ATOM 1765 C CA . GLY A 1 223 ? -7.396 -17.862 -3.321 1.00 83.81 223 GLY A CA 1
ATOM 1766 C C . GLY A 1 223 ? -6.931 -19.281 -3.674 1.00 83.81 223 GLY A C 1
ATOM 1767 O O . GLY A 1 223 ? -7.527 -20.236 -3.180 1.00 83.81 223 GLY A O 1
ATOM 1768 N N . ASP A 1 224 ? -5.872 -19.433 -4.475 1.00 80.25 224 ASP A N 1
ATOM 1769 C CA . ASP A 1 224 ? -5.349 -20.743 -4.900 1.00 80.25 224 ASP A CA 1
ATOM 1770 C C . ASP A 1 224 ? -4.459 -21.422 -3.833 1.00 80.25 224 ASP A C 1
ATOM 1772 O O . ASP A 1 224 ? -3.948 -22.519 -4.051 1.00 80.25 224 ASP A O 1
ATOM 1776 N N . GLY A 1 225 ? -4.267 -20.789 -2.667 1.00 82.69 225 GLY A N 1
ATOM 1777 C CA . GLY A 1 225 ? -3.460 -21.318 -1.559 1.00 82.69 225 GLY A CA 1
ATOM 1778 C C . GLY A 1 225 ? -1.94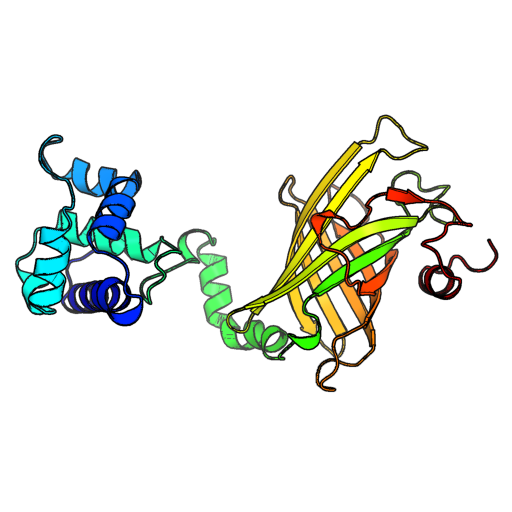6 -21.208 -1.770 1.00 82.69 225 GLY A C 1
ATOM 1779 O O . GLY A 1 225 ? -1.172 -21.700 -0.948 1.00 82.69 225 GLY A O 1
ATOM 1780 N N . GLU A 1 226 ? -1.519 -20.556 -2.853 1.00 92.19 226 GLU A N 1
ATOM 1781 C CA . GLU A 1 226 ? -0.127 -20.213 -3.111 1.00 92.19 226 GLU A CA 1
ATOM 1782 C C . GLU A 1 226 ? 0.085 -18.697 -3.075 1.00 92.19 226 GLU A C 1
ATOM 1784 O O . GLU A 1 226 ? -0.725 -17.947 -3.627 1.00 92.19 226 GLU A O 1
ATOM 1789 N N . PRO A 1 227 ? 1.219 -18.226 -2.527 1.00 96.31 227 PRO A N 1
ATOM 1790 C CA . PRO A 1 227 ? 1.538 -16.812 -2.579 1.00 96.31 227 PRO A CA 1
ATOM 1791 C C . PRO A 1 227 ? 1.694 -16.302 -4.013 1.00 96.31 227 PRO A C 1
ATOM 1793 O O . PRO A 1 227 ? 2.390 -16.914 -4.833 1.00 96.31 227 PRO A O 1
ATOM 1796 N N . VAL A 1 228 ? 1.129 -15.127 -4.284 1.00 97.50 228 VAL A N 1
ATOM 1797 C CA . VAL A 1 228 ? 1.237 -14.442 -5.574 1.00 97.50 228 VAL A CA 1
ATOM 1798 C C . VAL A 1 228 ? 2.697 -14.148 -5.886 1.00 97.50 228 VAL A C 1
ATOM 1800 O O . VAL A 1 228 ? 3.405 -13.539 -5.097 1.00 97.50 228 VAL A O 1
ATOM 1803 N N . ARG A 1 229 ? 3.173 -14.545 -7.065 1.00 97.62 229 ARG A N 1
ATOM 1804 C CA . ARG A 1 229 ? 4.574 -14.360 -7.477 1.00 97.62 229 ARG A CA 1
ATOM 1805 C C . ARG A 1 229 ? 4.751 -13.194 -8.436 1.00 97.62 229 ARG A C 1
ATOM 1807 O O . ARG A 1 229 ? 5.834 -12.611 -8.490 1.00 97.62 229 ARG A O 1
ATOM 1814 N N . ARG A 1 230 ? 3.711 -12.856 -9.200 1.00 97.94 230 ARG A N 1
ATOM 1815 C CA . ARG A 1 230 ? 3.764 -11.815 -10.226 1.00 97.94 230 ARG A CA 1
ATOM 1816 C C . ARG A 1 230 ? 2.456 -11.045 -10.329 1.00 97.94 230 ARG A C 1
ATOM 1818 O O . ARG A 1 230 ? 1.380 -11.637 -10.366 1.00 97.94 230 ARG A O 1
ATOM 1825 N N . LEU A 1 231 ? 2.585 -9.730 -10.451 1.00 98.44 231 LEU A N 1
ATOM 1826 C CA . LEU A 1 231 ? 1.515 -8.799 -10.798 1.00 98.44 231 LEU A CA 1
ATOM 1827 C C . LEU A 1 231 ? 1.911 -8.085 -12.087 1.00 98.44 231 LEU A C 1
ATOM 1829 O O . LEU A 1 231 ? 3.031 -7.595 -12.184 1.00 98.44 231 LEU A O 1
ATOM 1833 N N . ARG A 1 232 ? 1.004 -7.977 -13.052 1.00 98.31 232 ARG A N 1
ATOM 1834 C CA . ARG A 1 232 ? 1.197 -7.179 -14.266 1.00 98.31 232 ARG A CA 1
ATOM 1835 C C . ARG A 1 232 ? -0.009 -6.285 -14.486 1.00 98.31 232 ARG A C 1
ATOM 1837 O O . ARG A 1 232 ? -1.157 -6.718 -14.336 1.00 98.31 232 ARG A O 1
ATOM 1844 N N . GLY A 1 233 ? 0.263 -5.041 -14.859 1.00 98.06 233 GLY A N 1
ATOM 1845 C CA . GLY A 1 233 ? -0.783 -4.054 -15.024 1.00 98.06 233 GLY A CA 1
ATOM 1846 C C . GLY A 1 233 ? -0.308 -2.708 -15.540 1.00 98.06 233 GLY A C 1
ATOM 1847 O O . GLY A 1 233 ? 0.734 -2.599 -16.187 1.00 98.06 233 GLY A O 1
ATOM 1848 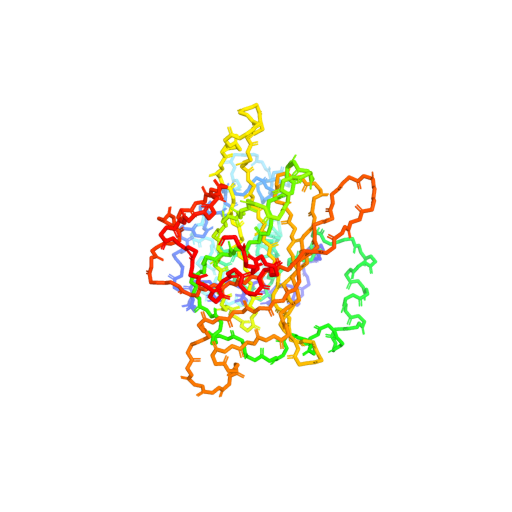N N . ALA A 1 234 ? -1.081 -1.675 -15.213 1.00 97.44 234 ALA A N 1
ATOM 1849 C CA . ALA A 1 234 ? -0.741 -0.283 -15.459 1.00 97.44 234 ALA A CA 1
ATOM 1850 C C . ALA A 1 234 ? -0.695 0.504 -14.150 1.00 97.44 234 ALA A C 1
ATOM 1852 O O . ALA A 1 234 ? -1.444 0.234 -13.211 1.00 97.44 234 ALA A O 1
ATOM 1853 N N . MET A 1 235 ? 0.195 1.484 -14.114 1.00 95.75 235 MET A N 1
ATOM 1854 C CA . MET A 1 235 ? 0.375 2.421 -13.023 1.00 95.75 235 MET A CA 1
ATOM 1855 C C . MET A 1 235 ? 0.175 3.840 -13.540 1.00 95.75 235 MET A C 1
ATOM 1857 O O . MET A 1 235 ? 0.656 4.184 -14.617 1.00 95.75 235 MET A O 1
ATOM 1861 N N . MET A 1 236 ? -0.510 4.663 -12.759 1.00 94.25 236 MET A N 1
ATOM 1862 C CA . MET A 1 236 ? -0.651 6.093 -12.987 1.00 94.25 236 MET A CA 1
ATOM 1863 C C . MET A 1 236 ? -0.159 6.843 -11.751 1.00 94.25 236 MET A C 1
ATOM 1865 O O . MET A 1 236 ? -0.610 6.577 -10.636 1.00 94.25 236 MET A O 1
ATOM 1869 N N . GLY A 1 237 ? 0.760 7.784 -11.961 1.00 90.56 237 GLY A N 1
ATOM 1870 C CA . GLY A 1 237 ? 1.188 8.742 -10.946 1.00 90.56 237 GLY A CA 1
ATOM 1871 C C . GLY A 1 237 ? 0.445 10.063 -11.123 1.00 90.56 237 GLY A C 1
ATOM 1872 O O . GLY A 1 237 ? 0.511 10.676 -12.187 1.00 90.56 237 GLY A O 1
ATOM 1873 N N . ILE A 1 238 ? -0.246 10.501 -10.079 1.00 87.88 238 ILE A N 1
ATOM 1874 C CA . ILE A 1 238 ? -0.998 11.752 -10.018 1.00 87.88 238 ILE A CA 1
ATOM 1875 C C . ILE A 1 238 ? -0.208 12.716 -9.137 1.00 87.88 238 ILE A C 1
ATOM 1877 O O . ILE A 1 238 ? -0.168 12.573 -7.914 1.00 87.88 238 ILE A O 1
ATOM 1881 N N . ALA A 1 239 ? 0.451 13.682 -9.769 1.00 82.69 239 ALA A N 1
ATOM 1882 C CA . ALA A 1 239 ? 1.208 14.726 -9.091 1.00 82.69 239 ALA A CA 1
ATOM 1883 C C . ALA A 1 239 ? 1.239 16.007 -9.939 1.00 82.69 239 ALA A C 1
ATOM 1885 O O . ALA A 1 239 ? 1.503 15.952 -11.140 1.00 82.69 239 ALA A O 1
ATOM 1886 N N . GLY A 1 240 ? 1.015 17.162 -9.307 1.00 73.38 240 GLY A N 1
ATOM 1887 C CA . GLY A 1 240 ? 1.052 18.468 -9.975 1.00 73.38 240 GLY A CA 1
ATOM 1888 C C . GLY A 1 240 ? -0.140 18.740 -10.903 1.00 73.38 240 GLY A C 1
ATOM 1889 O O . GLY A 1 240 ? -1.182 18.100 -10.802 1.00 73.38 240 GLY A O 1
ATOM 1890 N N . ALA A 1 241 ? 0.010 19.728 -11.790 1.00 69.12 241 ALA A N 1
ATOM 1891 C CA . ALA A 1 241 ? -1.000 20.116 -12.775 1.00 69.12 241 ALA A CA 1
ATOM 1892 C C . ALA A 1 241 ? -0.550 19.682 -14.179 1.00 69.12 241 ALA A C 1
ATOM 1894 O O . ALA A 1 241 ? 0.411 20.230 -14.715 1.00 69.12 241 ALA A O 1
ATOM 1895 N N . GLY A 1 242 ? -1.222 18.695 -14.775 1.00 74.75 242 GLY A N 1
ATOM 1896 C CA . GLY A 1 242 ? -0.901 18.210 -16.119 1.00 74.75 242 GLY A CA 1
ATOM 1897 C C . GLY A 1 242 ? -1.565 16.871 -16.456 1.00 74.75 242 GLY A C 1
ATOM 1898 O O . GLY A 1 242 ? -2.277 16.317 -15.622 1.00 74.75 242 GLY A O 1
ATOM 1899 N N . PRO A 1 243 ? -1.368 16.353 -17.682 1.00 78.44 243 PRO A N 1
ATOM 1900 C CA . PRO A 1 243 ? -1.811 15.011 -18.042 1.00 78.44 243 PRO A CA 1
ATOM 1901 C C . PRO A 1 243 ? -1.047 13.948 -17.239 1.00 78.44 243 PRO A C 1
ATOM 1903 O O . PRO A 1 243 ? 0.163 14.056 -17.035 1.00 78.44 243 PRO A O 1
ATOM 1906 N N . HIS A 1 244 ? -1.759 12.907 -16.808 1.00 81.12 244 HIS A N 1
ATOM 1907 C CA . HIS A 1 244 ? -1.204 11.784 -16.052 1.00 81.12 244 HIS A CA 1
ATOM 1908 C C . HIS A 1 244 ? -1.264 10.514 -16.899 1.00 81.12 244 HIS A C 1
ATOM 1910 O O . HIS A 1 244 ? -2.266 9.801 -16.904 1.00 81.12 244 HIS A O 1
ATOM 1916 N N . ASP A 1 245 ? -0.194 10.252 -17.646 1.00 84.25 245 ASP A N 1
ATOM 1917 C CA . ASP A 1 245 ? -0.096 9.050 -18.472 1.00 84.25 245 ASP A CA 1
ATOM 1918 C C . ASP A 1 245 ? -0.029 7.782 -17.607 1.00 84.25 245 ASP A C 1
ATOM 1920 O O . ASP A 1 245 ? 0.585 7.755 -16.536 1.00 84.25 245 ASP A O 1
ATOM 1924 N N . SER A 1 246 ? -0.647 6.705 -18.094 1.00 90.12 246 SER A N 1
ATOM 1925 C CA . SER A 1 246 ? -0.480 5.372 -17.516 1.00 90.12 246 SER A CA 1
ATOM 1926 C C . SER A 1 246 ? 0.740 4.670 -18.115 1.00 90.12 246 SER A C 1
ATOM 1928 O O . SER A 1 246 ? 0.918 4.672 -19.334 1.00 90.12 246 SER A O 1
ATOM 1930 N N . TYR A 1 247 ? 1.515 3.986 -17.278 1.00 91.69 247 TYR A N 1
ATOM 1931 C CA . TYR A 1 247 ? 2.687 3.204 -17.671 1.00 91.69 247 TYR A CA 1
ATOM 1932 C C . TYR A 1 247 ? 2.480 1.724 -17.354 1.00 91.69 247 TYR A C 1
ATOM 1934 O O . TYR A 1 247 ? 1.928 1.413 -16.296 1.00 91.69 247 TYR A O 1
ATOM 1942 N N . PRO A 1 248 ? 2.931 0.793 -18.213 1.00 96.75 248 PRO A N 1
ATOM 1943 C CA . PRO A 1 248 ? 2.943 -0.615 -17.850 1.00 96.75 248 PRO A CA 1
ATOM 1944 C C . PRO A 1 248 ? 3.852 -0.833 -16.637 1.00 96.75 248 PRO A C 1
ATOM 1946 O O . PRO A 1 248 ? 4.894 -0.187 -16.498 1.00 96.75 248 PRO A O 1
ATOM 1949 N N . PHE A 1 249 ? 3.469 -1.765 -15.773 1.00 97.94 249 PHE A N 1
ATOM 1950 C CA . PHE A 1 249 ? 4.330 -2.250 -14.705 1.00 97.94 249 PHE A CA 1
ATOM 1951 C C . PHE A 1 249 ? 4.259 -3.771 -14.600 1.00 97.94 249 PHE A C 1
ATOM 1953 O O . PHE A 1 249 ? 3.244 -4.396 -14.925 1.00 97.94 249 PHE A O 1
ATOM 1960 N N . THR A 1 250 ? 5.330 -4.347 -14.069 1.00 98.50 250 THR A N 1
ATOM 1961 C CA . THR A 1 250 ? 5.339 -5.712 -13.546 1.00 98.50 250 THR A CA 1
ATOM 1962 C C . THR A 1 250 ? 5.951 -5.705 -12.153 1.00 98.50 250 THR A C 1
ATOM 1964 O O . THR A 1 250 ? 6.975 -5.063 -11.931 1.00 98.50 250 THR A O 1
ATOM 1967 N N . ALA A 1 251 ? 5.324 -6.384 -11.201 1.00 98.62 251 ALA A N 1
ATOM 1968 C CA . ALA A 1 251 ? 5.866 -6.606 -9.871 1.00 98.62 251 ALA A CA 1
ATOM 1969 C C . ALA A 1 251 ? 6.194 -8.089 -9.698 1.00 98.62 251 ALA A C 1
ATOM 1971 O O . ALA A 1 251 ? 5.350 -8.941 -9.967 1.00 98.62 251 ALA A O 1
ATOM 1972 N N . ILE A 1 252 ? 7.408 -8.393 -9.245 1.00 98.50 252 ILE A N 1
ATOM 1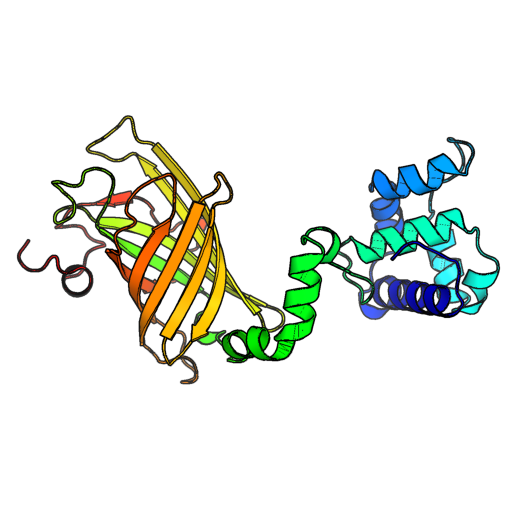973 C CA . ILE A 1 252 ? 7.908 -9.758 -9.049 1.00 98.50 252 ILE A CA 1
ATOM 1974 C C . ILE A 1 252 ? 8.212 -9.963 -7.571 1.00 98.50 252 ILE A C 1
ATOM 1976 O O . ILE A 1 252 ? 8.992 -9.197 -6.996 1.00 98.50 252 ILE A O 1
ATOM 1980 N N . ARG A 1 253 ? 7.603 -10.985 -6.962 1.00 98.50 253 ARG A N 1
ATOM 1981 C CA . ARG A 1 253 ? 7.831 -11.339 -5.558 1.00 98.50 253 ARG A CA 1
ATOM 1982 C C . ARG A 1 253 ? 9.279 -11.753 -5.350 1.00 98.50 253 ARG A C 1
ATOM 1984 O O . ARG A 1 253 ? 9.895 -12.366 -6.219 1.00 98.50 253 ARG A O 1
ATOM 1991 N N . THR A 1 254 ? 9.818 -11.415 -4.190 1.00 97.94 254 THR A N 1
ATOM 1992 C CA . THR A 1 254 ? 11.195 -11.714 -3.814 1.00 97.94 254 THR A CA 1
ATOM 1993 C C . THR A 1 254 ? 11.291 -12.145 -2.361 1.00 97.94 254 THR A C 1
ATOM 1995 O O . THR A 1 254 ? 10.478 -11.742 -1.532 1.00 97.94 254 THR A O 1
ATOM 1998 N N . GLU A 1 255 ? 12.309 -12.946 -2.064 1.00 97.25 255 GLU A N 1
ATOM 1999 C CA . GLU A 1 255 ? 12.643 -13.378 -0.704 1.00 97.25 255 GLU A CA 1
ATOM 2000 C C . GLU A 1 255 ? 13.517 -12.356 0.036 1.00 97.25 255 GLU A C 1
ATOM 2002 O O . GLU A 1 255 ? 13.559 -12.356 1.263 1.00 97.25 255 GLU A O 1
ATOM 2007 N N . ASP A 1 256 ? 14.183 -11.459 -0.699 1.00 97.94 256 ASP A N 1
ATOM 2008 C CA . ASP A 1 256 ? 14.925 -10.331 -0.140 1.00 97.94 256 ASP A CA 1
ATOM 2009 C C . ASP A 1 256 ? 14.127 -9.556 0.919 1.00 97.94 256 ASP A C 1
ATOM 2011 O O . ASP A 1 256 ? 12.929 -9.271 0.769 1.00 97.94 256 ASP A O 1
ATOM 2015 N N . ALA A 1 257 ? 14.836 -9.141 1.971 1.00 97.50 257 ALA A N 1
ATOM 2016 C CA . ALA A 1 257 ? 14.313 -8.188 2.936 1.00 97.50 257 ALA A CA 1
ATOM 2017 C C . ALA A 1 257 ? 13.938 -6.880 2.224 1.00 97.50 257 ALA A C 1
ATOM 2019 O O . ALA A 1 257 ? 14.589 -6.470 1.261 1.00 97.50 257 ALA A O 1
ATOM 2020 N N . PHE A 1 258 ? 12.886 -6.213 2.694 1.00 97.50 258 PHE A N 1
ATOM 2021 C CA . PHE A 1 258 ? 12.331 -5.039 2.020 1.00 97.50 258 PHE A CA 1
ATOM 2022 C C . PHE A 1 258 ? 13.389 -3.939 1.826 1.00 97.50 258 PHE A C 1
ATOM 2024 O O . PHE A 1 258 ? 13.560 -3.389 0.738 1.00 97.50 258 PHE A O 1
ATOM 2031 N N . GLU A 1 259 ? 14.188 -3.701 2.858 1.00 96.88 259 GLU A N 1
ATOM 2032 C CA . GLU A 1 259 ? 15.238 -2.690 2.913 1.00 96.88 259 GLU A CA 1
ATOM 2033 C C . GLU A 1 259 ? 16.439 -3.028 2.012 1.00 96.88 259 GLU A C 1
ATOM 2035 O O . GLU A 1 259 ? 17.169 -2.123 1.606 1.00 96.88 259 GLU A O 1
ATOM 2040 N N . SER A 1 260 ? 16.633 -4.304 1.652 1.00 97.00 260 SER A N 1
ATOM 2041 C CA . SER A 1 260 ? 17.714 -4.744 0.759 1.00 97.00 260 SER A CA 1
ATOM 2042 C C . SER A 1 260 ? 17.330 -4.763 -0.721 1.00 97.00 260 SER A C 1
ATOM 2044 O O . SER A 1 260 ? 18.194 -4.985 -1.567 1.00 97.00 260 SER A O 1
ATOM 2046 N N . ILE A 1 261 ? 16.055 -4.547 -1.059 1.00 97.88 261 ILE A N 1
ATOM 2047 C CA . ILE A 1 261 ? 15.626 -4.488 -2.458 1.00 97.88 261 ILE A CA 1
ATOM 2048 C C . ILE A 1 261 ? 16.193 -3.227 -3.115 1.00 97.88 261 ILE A C 1
ATOM 2050 O O . ILE A 1 261 ? 15.903 -2.108 -2.696 1.00 97.88 261 ILE A O 1
ATOM 2054 N N . GLU A 1 262 ? 16.983 -3.432 -4.168 1.00 96.19 262 GLU A N 1
ATOM 2055 C CA . GLU A 1 262 ? 17.586 -2.373 -4.977 1.00 96.19 262 GLU A CA 1
ATOM 2056 C C . GLU A 1 262 ? 16.514 -1.486 -5.634 1.00 96.19 262 GLU A C 1
ATOM 2058 O O . GLU A 1 262 ? 15.603 -1.984 -6.301 1.00 96.19 262 GLU A O 1
ATOM 2063 N N . THR A 1 263 ? 16.653 -0.168 -5.474 1.00 97.75 263 THR A N 1
ATOM 2064 C CA . THR A 1 263 ? 15.867 0.850 -6.181 1.00 97.75 263 THR A CA 1
ATOM 2065 C C . THR A 1 263 ? 16.791 1.653 -7.088 1.00 97.75 263 THR A C 1
ATOM 2067 O O . THR A 1 263 ? 17.789 2.198 -6.625 1.00 97.75 263 THR A O 1
ATOM 2070 N N . ALA A 1 264 ? 16.494 1.702 -8.385 1.00 96.88 264 ALA A N 1
ATOM 2071 C CA . ALA A 1 264 ? 17.394 2.285 -9.381 1.00 96.88 264 ALA A CA 1
ATOM 2072 C C . ALA A 1 264 ? 16.678 2.562 -10.708 1.00 96.88 264 ALA A C 1
ATOM 2074 O O . ALA A 1 264 ? 15.609 2.016 -10.976 1.00 96.88 264 ALA A O 1
ATOM 2075 N N . ILE A 1 265 ? 17.312 3.354 -11.574 1.00 96.94 265 ILE A N 1
ATOM 2076 C CA . ILE A 1 265 ? 17.028 3.353 -13.012 1.00 96.94 265 ILE A CA 1
ATOM 2077 C C . ILE A 1 265 ? 18.122 2.538 -13.702 1.00 96.94 265 ILE A C 1
ATOM 2079 O O . ILE A 1 265 ? 19.306 2.829 -13.553 1.00 96.94 265 ILE A O 1
ATOM 2083 N N . ILE A 1 266 ? 17.717 1.526 -14.464 1.00 96.00 266 ILE A N 1
ATOM 2084 C CA . ILE A 1 266 ? 18.602 0.585 -15.160 1.00 96.00 266 ILE A CA 1
ATOM 2085 C C . ILE A 1 266 ? 18.257 0.512 -16.650 1.00 96.00 266 ILE A C 1
ATOM 2087 O O . ILE A 1 266 ? 17.141 0.838 -17.056 1.00 96.00 266 ILE A O 1
ATOM 2091 N N . ARG A 1 267 ? 19.212 0.075 -17.476 1.00 95.00 267 ARG A N 1
ATOM 2092 C CA . ARG A 1 267 ? 19.045 -0.102 -18.929 1.00 95.00 267 ARG A CA 1
ATOM 2093 C C . ARG A 1 267 ? 19.247 -1.564 -19.327 1.00 95.00 267 ARG A C 1
ATOM 2095 O O . ARG A 1 267 ? 20.111 -2.208 -18.736 1.00 95.00 267 ARG A O 1
ATOM 2102 N N . PRO A 1 268 ? 18.508 -2.100 -20.311 1.00 91.38 268 PRO A N 1
ATOM 2103 C CA . PRO A 1 268 ? 18.863 -3.371 -20.931 1.00 91.38 268 PRO A CA 1
ATOM 2104 C C . PRO A 1 268 ? 20.243 -3.286 -21.619 1.00 91.38 268 PRO A C 1
ATOM 2106 O O . PRO A 1 268 ? 20.557 -2.249 -22.206 1.00 91.38 268 PRO A O 1
ATOM 2109 N N . PRO A 1 269 ? 21.066 -4.348 -21.568 1.00 92.19 269 PRO A N 1
ATOM 2110 C CA . PRO A 1 269 ? 20.890 -5.546 -20.751 1.00 92.19 269 PRO A CA 1
ATOM 2111 C C . PRO A 1 269 ? 21.261 -5.285 -19.279 1.00 92.19 269 PRO A C 1
ATOM 2113 O O . PRO A 1 269 ? 22.310 -4.722 -18.974 1.00 92.19 269 PRO A O 1
ATOM 2116 N N . HIS A 1 270 ? 20.436 -5.761 -18.344 1.00 95.12 270 HIS A N 1
ATOM 2117 C CA . HIS A 1 270 ? 20.740 -5.730 -16.910 1.00 95.12 270 HIS A CA 1
ATOM 2118 C C . HIS A 1 270 ? 20.329 -7.046 -16.254 1.00 95.12 270 HIS A C 1
ATOM 2120 O O . HIS A 1 270 ? 19.304 -7.620 -16.612 1.00 95.12 270 HIS A O 1
ATOM 2126 N N . ARG A 1 271 ? 21.072 -7.495 -15.233 1.00 95.00 271 ARG A N 1
ATOM 2127 C CA . ARG A 1 271 ? 20.839 -8.780 -14.535 1.00 95.00 271 ARG A CA 1
ATOM 2128 C C . ARG A 1 271 ? 19.425 -8.948 -13.957 1.00 95.00 271 ARG A C 1
ATOM 2130 O O . ARG A 1 271 ? 18.994 -10.066 -13.715 1.00 95.00 271 ARG A O 1
ATOM 2137 N N . MET A 1 272 ? 18.729 -7.840 -13.698 1.00 93.69 272 MET A N 1
ATOM 2138 C CA . MET A 1 272 ? 17.370 -7.825 -13.139 1.00 93.69 272 MET A CA 1
ATOM 2139 C C . MET A 1 272 ? 16.268 -7.814 -14.205 1.00 93.69 272 MET A C 1
ATOM 2141 O O . MET A 1 272 ? 15.100 -7.949 -13.860 1.00 93.69 272 MET A O 1
ATOM 2145 N N . LEU A 1 273 ? 16.618 -7.608 -15.477 1.00 95.06 273 LEU A N 1
ATOM 2146 C CA . LEU A 1 273 ? 15.668 -7.483 -16.577 1.00 95.06 273 LEU A CA 1
ATOM 2147 C C . LEU A 1 273 ? 15.689 -8.768 -17.398 1.00 95.06 273 LEU A C 1
ATOM 2149 O O . LEU A 1 273 ? 16.501 -8.929 -18.306 1.00 95.06 273 LEU A O 1
ATOM 2153 N N . SER A 1 274 ? 14.795 -9.695 -17.059 1.00 94.38 274 SER A N 1
ATOM 2154 C CA . SER A 1 274 ? 14.545 -10.861 -17.902 1.00 94.38 274 SER A CA 1
ATOM 2155 C C . SER A 1 274 ? 13.770 -10.459 -19.168 1.00 94.38 274 SER A C 1
ATOM 2157 O O . SER A 1 274 ? 13.069 -9.440 -19.158 1.00 94.38 274 SER A O 1
ATOM 2159 N N . PRO A 1 275 ? 13.826 -11.269 -20.242 1.00 94.31 275 PRO A N 1
ATOM 2160 C CA . PRO A 1 275 ? 13.011 -11.046 -21.436 1.00 94.31 275 PRO A CA 1
ATOM 2161 C C . PRO A 1 275 ? 11.518 -10.892 -21.121 1.00 94.31 275 PRO A C 1
ATOM 2163 O O . PRO A 1 275 ? 10.873 -9.997 -21.653 1.00 94.31 275 PRO A O 1
ATOM 2166 N N . ASP A 1 276 ? 10.987 -11.682 -20.184 1.00 94.00 276 ASP A N 1
ATOM 2167 C CA . ASP A 1 276 ? 9.582 -11.595 -19.771 1.00 94.00 276 ASP A CA 1
ATOM 2168 C C . ASP A 1 276 ? 9.232 -10.262 -19.102 1.00 94.00 276 ASP A C 1
ATOM 2170 O O . ASP A 1 276 ? 8.106 -9.786 -19.236 1.00 94.00 276 ASP A O 1
ATOM 2174 N N . ILE A 1 277 ? 10.163 -9.668 -18.344 1.00 96.25 277 ILE A N 1
ATOM 2175 C CA . ILE A 1 277 ? 9.965 -8.337 -17.758 1.00 96.25 277 ILE A CA 1
ATOM 2176 C C . ILE A 1 277 ? 9.928 -7.305 -18.884 1.00 96.25 277 ILE A C 1
ATOM 2178 O O . ILE A 1 277 ? 9.015 -6.489 -18.924 1.00 96.25 277 ILE A O 1
ATOM 2182 N N . LEU A 1 278 ? 10.868 -7.361 -19.831 1.00 95.44 278 LEU A N 1
ATOM 2183 C CA . LEU A 1 278 ? 10.896 -6.434 -20.968 1.00 95.44 278 LEU A CA 1
ATOM 2184 C C . LEU A 1 278 ? 9.646 -6.559 -21.851 1.00 95.44 278 LEU A C 1
ATOM 2186 O O . LEU A 1 278 ? 9.091 -5.538 -22.259 1.00 95.44 278 LEU A O 1
ATOM 2190 N N . GLY A 1 279 ? 9.159 -7.783 -22.073 1.00 94.69 279 GLY A N 1
ATOM 2191 C CA . GLY A 1 279 ? 7.902 -8.054 -22.773 1.00 94.69 279 GLY A CA 1
ATOM 2192 C C . GLY A 1 279 ? 6.690 -7.450 -22.068 1.00 94.69 279 GLY A C 1
ATOM 2193 O O . GLY A 1 279 ? 5.884 -6.748 -22.681 1.00 94.69 279 GLY A O 1
ATOM 2194 N N . ASP A 1 280 ? 6.597 -7.614 -20.747 1.00 95.06 280 ASP A N 1
ATOM 2195 C CA . ASP A 1 280 ? 5.526 -7.002 -19.956 1.00 95.06 280 ASP A CA 1
ATOM 2196 C C . ASP A 1 280 ? 5.520 -5.472 -20.023 1.00 95.06 280 ASP A C 1
ATOM 2198 O O . ASP A 1 280 ? 4.445 -4.864 -19.997 1.00 95.06 280 ASP A O 1
ATOM 2202 N N . LEU A 1 281 ? 6.703 -4.861 -20.122 1.00 95.31 281 LEU A N 1
ATOM 2203 C CA . LEU A 1 281 ? 6.878 -3.414 -20.226 1.00 95.31 281 LEU A CA 1
ATOM 2204 C C . LEU A 1 281 ? 6.729 -2.878 -21.662 1.00 95.31 281 LEU A C 1
ATOM 2206 O O . LEU A 1 281 ? 6.773 -1.663 -21.858 1.00 95.31 281 LEU A O 1
ATOM 2210 N N . GLY A 1 282 ? 6.538 -3.746 -22.663 1.00 92.00 282 GLY A N 1
ATOM 2211 C CA . GLY A 1 282 ? 6.454 -3.351 -24.073 1.00 92.00 282 GLY A CA 1
ATOM 2212 C C . GLY A 1 282 ? 7.780 -2.824 -24.634 1.00 92.00 282 GLY A C 1
ATOM 2213 O O . GLY A 1 282 ? 7.784 -1.918 -25.472 1.00 92.00 282 GLY A O 1
ATOM 2214 N N . MET A 1 283 ? 8.896 -3.361 -24.138 1.00 90.38 283 MET A N 1
ATOM 2215 C CA . MET A 1 283 ? 10.275 -3.000 -24.493 1.00 90.38 283 MET A CA 1
ATOM 2216 C C . MET A 1 283 ? 10.977 -4.137 -25.262 1.00 90.38 283 MET A C 1
ATOM 2218 O O . MET A 1 283 ? 12.190 -4.300 -25.171 1.00 90.38 283 MET A O 1
ATOM 2222 N N . GLU A 1 284 ? 10.213 -4.952 -25.996 1.00 79.81 284 GLU A N 1
ATOM 2223 C CA . GLU A 1 284 ? 10.737 -6.053 -26.813 1.00 79.81 284 GLU A CA 1
ATOM 2224 C C . GLU A 1 284 ? 11.606 -5.523 -27.968 1.00 79.81 284 GLU A C 1
ATOM 2226 O O . GLU A 1 284 ? 11.234 -4.559 -28.641 1.00 79.81 284 GLU A O 1
ATOM 2231 N N . GLY A 1 285 ? 12.750 -6.171 -28.219 1.00 64.31 285 GLY A N 1
ATOM 2232 C CA . GLY A 1 285 ? 13.651 -5.840 -29.333 1.00 64.31 285 GLY A CA 1
ATOM 2233 C C . GLY A 1 285 ? 14.822 -4.906 -28.999 1.00 64.31 285 GLY A C 1
ATOM 2234 O O . GLY A 1 285 ? 15.471 -4.426 -29.929 1.00 64.31 285 GLY A O 1
ATOM 2235 N N . LEU A 1 286 ? 15.085 -4.661 -27.710 1.00 57.44 286 LEU A N 1
ATOM 2236 C CA . LEU A 1 286 ? 16.288 -3.993 -27.191 1.00 57.44 286 LEU A CA 1
ATOM 2237 C C . LEU A 1 286 ? 17.322 -4.987 -26.660 1.00 57.44 286 LEU A C 1
ATOM 2239 O O . LEU A 1 286 ? 16.905 -6.041 -26.126 1.00 57.44 286 LEU A O 1
#

Nearest PDB structures (foldseek):
  1wbi-assembly1_A  TM=5.890E-01  e=1.495E-02  Gallus gallus
  4bcs-assembly1_A  TM=5.801E-01  e=1.991E-02  Gallus gallus
  3mm0-assembly3_K-2  TM=5.653E-01  e=9.359E-02  Gallus gallus
  2of8-assembly1_B  TM=5.869E-01  e=1.398E-01  Gallus gallus
  3mm0-assembly2_E  TM=5.729E-01  e=1.246E-01  Gallus gallus

Organism: NCBI:txid2798803

Radius of gyration: 24.91 Å; Cα contacts (8 Å, |Δi|>4): 506; chains: 1; bounding box: 46×44×71 Å

Secondary structure (DSSP, 8-state):
------HHHHHHHHHHHHIIIIIS---HHHHHHHHHH-HHHHHHHHTTS-TTS----HHHHHHHHHTTGGGGTSS-HHHHHHHHHHHHH-SSS--TT--GGGGS-HHHHHHHHHTHHHHHGGG-S--GGG-EEEEEEEE--SSGGGTTT-EEEEEEEEEEETTEEEEEEEEEEEETTEEEEEEEEEEEEEEEEETTEEEEEEEESSSS-EEEEEEEEEESPTTSSS---EEEEEEEEE-SSS---EEEEEEEEESS-GGGS--EEE-SS-TT--HHHHHHTT-TT-

pLDDT: mean 88.5, std 9.6, range [49.06, 98.75]

Mean predicted aligned error: 12.3 Å

Solvent-accessible surface area (backbone atoms only — not comparable to full-atom values): 15696 Å² total; per-residue (Å²): 128,86,80,79,83,43,74,65,57,38,45,54,45,40,51,38,47,42,43,37,47,61,76,65,59,41,55,49,60,58,53,23,51,54,50,64,69,32,67,63,32,44,46,52,32,51,78,78,40,68,87,88,76,70,74,66,51,31,68,56,53,47,51,37,51,77,52,37,54,68,41,51,72,80,44,63,66,51,61,52,40,23,53,43,55,44,34,25,68,30,78,74,77,63,41,91,57,45,47,81,59,86,78,49,58,70,67,56,50,51,49,48,62,77,41,40,71,69,65,42,55,36,42,65,61,80,54,57,35,55,47,45,28,27,44,34,40,25,57,30,74,93,46,72,92,47,29,77,58,28,35,30,32,25,28,36,39,33,45,61,56,95,78,43,40,34,37,41,38,42,38,58,36,55,37,86,91,40,74,86,48,68,45,78,51,42,28,45,29,45,48,31,52,52,97,89,24,46,32,38,49,26,39,34,76,88,51,92,31,36,38,40,38,44,26,74,43,58,39,50,52,75,83,73,86,45,64,41,43,37,38,32,34,40,34,32,60,48,64,84,91,73,89,64,68,72,39,41,28,39,32,38,51,50,90,61,56,68,90,73,48,74,31,39,65,46,46,83,89,38,100,86,59,49,70,69,53,32,49,63,54,72,40,72,94,116

Foldseek 3Di:
DQDPLDLVLLQQLLQQLCCQCPVVVHQLQVLQVVLQVPPVLLVLQVVPDDNPPRGDHSVNSCQSNVVPSVSSSPDDRSNSRSSLVCQCDDVVVHDPNPPVCVPPDPVVVVVCVVCVVVVCVQLQDDPQLQAAKKWKWWFDDPDVVCSLFKIWIKMKGWHDDPSWIKMKIWAFEAAPVHNVDTDTWMWIFTWTHDPQWIWTWTAIPPDRKIKIWTFNDWPPRPPPPHRTFKTWTWMWIDDDDDDIDIFIMMIGGDPDDRVPGDTYMDGPPDPVDDQVRSVSRVSPPD